Protein AF-A0A8H7ZN44-F1 (afdb_monomer)

Radius of gyration: 19.86 Å; Cα contacts (8 Å, |Δi|>4): 517; chains: 1; bounding box: 55×51×50 Å

Organism: NCBI:txid278681

InterPro domains:
  IPR002685 Glycosyl transferase, family 15 [PF01793] (22-240)
  IPR002685 Glycosyl transferase, family 15 [PF01793] (262-297)
  IPR002685 Glycosyl transferase, family 15 [PIRSF018153] (22-297)
  IPR002685 Glycosyl transferase, family 15 [PTHR31121] (22-240)
  IPR029044 Nucleotide-diphospho-sugar transferases [G3DSA:3.90.550.10] (19-249)
  IPR029044 Nucleotide-diphospho-sugar transferases [G3DSA:3.90.550.10] (260-313)
  IPR029044 Nucleotide-diphospho-sugar transferases [SSF53448] (22-296)

Foldseek 3Di:
DAEEAEEPPDPFPVVQLQQPQPQECVPVQEEYEYEYQDDQDADPSRNDGPVRSSCVNHPHHYHYDHDPVLLQDDDPLDDPVLLQVQLVVQVVVVPVCSVPPNLLSVQSNLLAPPLVDPVNPPDFKYWYAYGFDPDPDPVPPPRQNQFPHHDPDDVVCVLVVQLAFKEAFEKDADDCQQCVCVLVLVVVCCVVCVVQFDDQFQVVLQDVPSSPDGPRIWGDVNTMMGTSCLCVDPSSQQLAFDSDDDPPVPPPDDPDPPSGRHRNPSVCSSRSGPDGNGVSVGSSRRGRHHLQNYYHPPPPDPDPTGPGYYPRQDDRPPHPDGDD

Sequence (324 aa):
MRFCECRFNSHSCPDLFVPIPAQFNRRFRYDWVFLNDEPFTVTDAFPISIPVYTSSLTKAKTKYGLIPREHWSYPSWIDQEKATAERARMQEAKVIYGGSLPYRHMCRFNSGFFFRHELLAEYEYYWRVEPGVKARSEEVLRVIRVFYCDVLEDPFVTLKKSGKMYGFTIALYEYANTIPTLWEATKEFMRNHPEHIVEGNSLDFISHDRGNTYNLCHFWSNFEIASLDFWRSKAYMDYFGRSEPAPPFCTAAFNTPLSRGDYLDQKGGFFYERWGDAPVHSIAAALLLKKDQIHFAMANTSQRCIQAGCFCGYVDAGFKGKFR

Nearest PDB structures (foldseek):
  1s4p-assembly1_B  TM=9.334E-01  e=1.173E-33  Saccharomyces cerevisiae
  1s4n-assembly1_A  TM=9.361E-01  e=3.908E-33  Saccharomyces cerevisiae
  7bop-assembly6_F  TM=8.295E-01  e=1.708E-27  Aspergillus fumigatus A1163
  5a08-assembly1_B  TM=8.219E-01  e=2.893E-25  Saccharomyces cerevisiae S288C
  5a07-assembly1_B  TM=8.013E-01  e=3.499E-25  Saccharomyces cerevisiae S288C

pLDDT: mean 79.19, std 21.61, range [27.81, 98.56]

Secondary structure (DSSP, 8-state):
-EEEE---SSTTSTTTTTHHIIIIIHHH---EEEEESS----BTTB-S-HHHHHHHT-SS-EEEEEPPGGGSS--TT--HHHHHHHHHHHHHTT-TTTT-HHHHHHHHHHHHTGGGSGGGTT-SEEEEE------SSGGG-----S-SS---S-HHHHHHHTT--EEESEEEE--GGG-TTHHHHHHHHHHH-GGGS-TT-SHHHH-SSTTSS---EEE-TTEEEEEHHHHHSHHHHHHH---SPPPTTSSSS--S------HHHHHTHHHHS---HHHHHHHHHHHHS-GGGEEETTTT-SS--S--EETT----TT--PPP-

Solvent-accessible surface area (backbone atoms only — not comparable to full-atom values): 18513 Å² total; per-residue (Å²): 72,36,32,29,66,50,80,80,88,57,102,34,54,79,78,46,60,58,60,56,38,69,36,38,36,70,79,73,44,58,39,38,39,39,40,24,85,56,78,81,59,60,44,98,91,41,84,59,33,55,67,61,54,59,47,73,64,42,92,36,57,71,45,80,47,68,50,56,60,84,59,63,54,85,56,92,89,56,60,62,67,60,25,49,53,37,18,52,52,28,38,75,70,64,40,87,70,30,57,40,62,71,58,27,41,49,20,45,22,68,56,69,38,60,81,69,37,74,93,41,66,90,49,60,39,38,30,43,45,55,57,41,78,79,56,98,42,91,91,50,77,64,69,73,55,68,58,75,48,69,56,88,69,62,63,69,60,52,31,59,76,63,61,34,43,39,26,33,38,34,27,40,71,57,65,61,91,32,43,78,57,53,56,61,51,50,52,53,46,48,72,75,40,55,91,45,54,38,80,68,31,31,51,71,55,34,9,88,63,86,66,77,51,70,68,42,37,20,40,46,51,64,41,30,40,34,32,43,60,58,63,69,27,70,58,43,33,38,49,38,31,52,90,64,79,75,61,90,85,69,84,83,84,70,98,56,82,75,76,75,40,34,46,48,63,70,69,33,39,38,50,59,50,48,37,50,26,29,53,52,52,28,54,45,50,24,35,59,29,43,38,68,25,43,38,61,55,66,81,80,48,97,54,87,28,46,72,63,46,64,79,49,66,74,63,43,79,88,49,94,62,83,78,127

Mean predicted aligned error: 9.33 Å

Structure (mmCIF, N/CA/C/O backbone):
data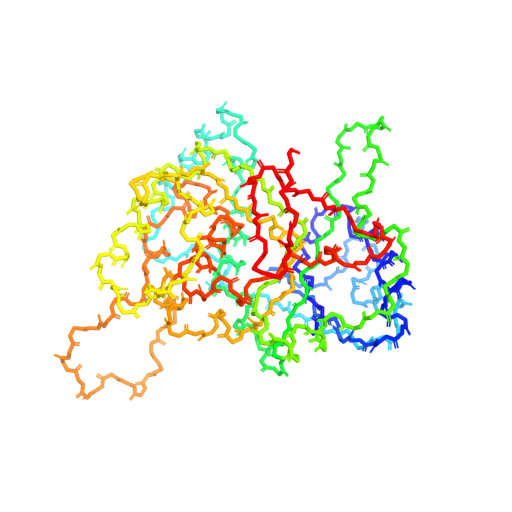_AF-A0A8H7ZN44-F1
#
_entry.id   AF-A0A8H7ZN44-F1
#
loop_
_atom_site.group_PDB
_atom_site.id
_atom_site.type_symbol
_atom_site.label_atom_id
_atom_site.label_alt_id
_atom_site.label_comp_id
_atom_site.label_asym_id
_atom_site.label_entity_id
_atom_site.label_seq_id
_atom_site.pdbx_PDB_ins_code
_atom_site.Cartn_x
_atom_site.Cartn_y
_atom_site.Cartn_z
_atom_site.occupancy
_atom_site.B_iso_or_equiv
_atom_site.auth_seq_id
_atom_site.auth_comp_id
_atom_site.auth_asym_id
_atom_site.auth_atom_id
_atom_site.pdbx_PDB_model_num
ATOM 1 N N . MET A 1 1 ? -7.413 -13.956 6.834 1.00 41.00 1 MET A N 1
ATOM 2 C CA . MET A 1 1 ? -6.590 -14.770 5.908 1.00 41.00 1 MET A CA 1
ATOM 3 C C . MET A 1 1 ? -5.162 -14.260 5.942 1.00 41.00 1 MET A C 1
ATOM 5 O O . MET A 1 1 ? -4.939 -13.126 6.343 1.00 41.00 1 MET A O 1
ATOM 9 N N . ARG A 1 2 ? -4.180 -15.097 5.613 1.00 51.75 2 ARG A N 1
ATOM 10 C CA . ARG A 1 2 ? -2.793 -14.660 5.456 1.00 51.75 2 ARG A CA 1
ATOM 11 C C . ARG A 1 2 ? -2.489 -14.467 3.984 1.00 51.75 2 ARG A C 1
ATOM 13 O O . ARG A 1 2 ? -2.734 -15.348 3.164 1.00 51.75 2 ARG A O 1
ATOM 20 N N . PHE A 1 3 ? -1.969 -13.298 3.678 1.00 43.53 3 PHE A N 1
ATOM 21 C CA . PHE A 1 3 ? -1.570 -12.893 2.353 1.00 43.53 3 PHE A CA 1
ATOM 22 C C . PHE A 1 3 ? -0.045 -12.879 2.324 1.00 43.53 3 PHE A C 1
ATOM 24 O O . PHE A 1 3 ? 0.572 -12.152 3.095 1.00 43.53 3 PHE A O 1
ATOM 31 N N . CYS A 1 4 ? 0.570 -13.700 1.478 1.00 48.81 4 CYS A N 1
ATOM 32 C CA . CYS A 1 4 ? 1.956 -13.460 1.100 1.00 48.81 4 CYS A CA 1
ATOM 33 C C . CYS A 1 4 ? 1.963 -12.936 -0.325 1.00 48.81 4 CYS A C 1
ATOM 35 O O . CYS A 1 4 ? 1.648 -13.681 -1.258 1.00 48.81 4 CYS A O 1
ATOM 37 N N . GLU A 1 5 ? 2.346 -11.674 -0.492 1.00 43.22 5 GLU A N 1
ATOM 38 C CA . GLU A 1 5 ? 2.900 -11.267 -1.770 1.00 43.22 5 GLU A CA 1
ATOM 39 C C . GLU A 1 5 ? 4.346 -11.748 -1.800 1.00 43.22 5 GLU A C 1
ATOM 41 O O . GLU A 1 5 ? 5.164 -11.464 -0.924 1.00 43.22 5 GLU A O 1
ATOM 46 N N . CYS A 1 6 ? 4.619 -12.594 -2.771 1.00 44.28 6 CYS A N 1
ATOM 47 C CA . CYS A 1 6 ? 5.713 -13.522 -2.680 1.00 44.28 6 CYS A CA 1
ATOM 48 C C . CYS A 1 6 ? 6.325 -13.577 -4.080 1.00 44.28 6 CYS A C 1
ATOM 50 O O . CYS A 1 6 ? 6.004 -14.440 -4.894 1.00 44.28 6 CYS A O 1
ATOM 52 N N . ARG A 1 7 ? 7.189 -12.601 -4.372 1.00 38.59 7 ARG A N 1
ATOM 53 C CA . ARG A 1 7 ? 7.948 -12.566 -5.620 1.00 38.59 7 ARG A CA 1
ATOM 54 C C . ARG A 1 7 ? 9.148 -13.491 -5.530 1.00 38.59 7 ARG A C 1
ATOM 56 O O . ARG A 1 7 ? 10.146 -13.185 -4.875 1.00 38.59 7 ARG A O 1
ATOM 63 N N . PHE A 1 8 ? 9.052 -14.640 -6.180 1.00 45.00 8 PHE A N 1
ATOM 64 C CA . PHE A 1 8 ? 10.020 -15.723 -6.028 1.00 45.00 8 PHE A CA 1
ATOM 65 C C . PHE A 1 8 ? 11.038 -15.784 -7.161 1.00 45.00 8 PHE A C 1
ATOM 67 O O . PHE A 1 8 ? 11.230 -16.831 -7.763 1.00 45.00 8 PHE A O 1
ATOM 74 N N . ASN A 1 9 ? 11.740 -14.674 -7.403 1.00 34.91 9 ASN A N 1
ATOM 75 C CA . ASN A 1 9 ? 12.915 -14.660 -8.287 1.00 34.91 9 ASN A CA 1
ATOM 76 C C . ASN A 1 9 ? 14.254 -14.602 -7.528 1.00 34.91 9 ASN A C 1
ATOM 78 O O . ASN A 1 9 ? 15.303 -14.316 -8.097 1.00 34.91 9 ASN A O 1
ATOM 82 N N . SER A 1 10 ? 14.257 -14.883 -6.222 1.00 36.72 10 SER A N 1
ATOM 83 C CA . SER A 1 10 ? 15.495 -15.056 -5.457 1.00 36.72 10 SER A CA 1
ATOM 84 C C . SER A 1 10 ? 15.299 -16.054 -4.313 1.00 36.72 10 SER A C 1
ATOM 86 O O . SER A 1 10 ? 14.180 -16.312 -3.878 1.00 36.72 10 SER A O 1
ATOM 88 N N . HIS A 1 11 ? 16.397 -16.656 -3.861 1.00 39.69 11 HIS A N 1
ATOM 89 C CA . HIS A 1 11 ? 16.505 -17.811 -2.960 1.00 39.69 11 HIS A CA 1
ATOM 90 C C . HIS A 1 11 ? 16.049 -17.544 -1.495 1.00 39.69 11 HIS A C 1
ATOM 92 O O . HIS A 1 11 ? 16.691 -17.996 -0.543 1.00 39.69 11 HIS A O 1
ATOM 98 N N . SER A 1 12 ? 15.006 -16.740 -1.281 1.00 47.12 12 SER A N 1
ATOM 99 C CA . SER A 1 12 ? 14.633 -16.118 0.004 1.00 47.12 12 SER A CA 1
ATOM 100 C C . SER A 1 12 ? 13.275 -16.567 0.569 1.00 47.12 12 SER A C 1
ATOM 102 O O . SER A 1 12 ? 12.975 -16.284 1.726 1.00 47.12 12 SER A O 1
ATOM 104 N N . CYS A 1 13 ? 12.468 -17.313 -0.193 1.00 47.44 13 CYS A N 1
ATOM 105 C CA . CYS A 1 13 ? 11.201 -17.891 0.284 1.00 47.44 13 CYS A CA 1
ATOM 106 C C . CYS A 1 13 ? 11.333 -18.980 1.353 1.00 47.44 13 CYS A C 1
ATOM 108 O O . CYS A 1 13 ? 10.619 -18.916 2.362 1.00 47.44 13 CYS A O 1
ATOM 110 N N . PRO A 1 14 ? 12.192 -20.004 1.149 1.00 49.06 14 PRO A N 1
ATOM 111 C CA . PRO A 1 14 ? 12.125 -21.211 1.966 1.00 49.06 14 PRO A CA 1
ATOM 112 C C . PRO A 1 14 ? 12.396 -20.930 3.447 1.00 49.06 14 PRO A C 1
ATOM 114 O O . PRO A 1 14 ? 11.838 -21.611 4.305 1.00 49.06 14 PRO A O 1
ATOM 117 N N . ASP A 1 15 ? 13.166 -19.874 3.730 1.00 46.59 15 ASP A N 1
ATOM 118 C CA . ASP A 1 15 ? 13.607 -19.468 5.065 1.00 46.59 15 ASP A CA 1
ATOM 119 C C . ASP A 1 15 ? 12.499 -18.789 5.901 1.00 46.59 15 ASP A C 1
ATOM 121 O O . ASP A 1 15 ? 12.551 -18.817 7.133 1.00 46.59 15 ASP A O 1
ATOM 125 N N . LEU A 1 16 ? 11.466 -18.206 5.271 1.00 48.44 16 LEU A N 1
ATOM 126 C CA . LEU A 1 16 ? 10.386 -17.502 5.984 1.00 48.44 16 LEU A CA 1
ATOM 127 C C . LEU A 1 16 ? 9.130 -18.357 6.201 1.00 48.44 16 LEU A C 1
ATOM 129 O O . LEU A 1 16 ? 8.305 -18.060 7.068 1.00 48.44 16 LEU A O 1
ATOM 133 N N . PHE A 1 17 ? 8.985 -19.451 5.453 1.00 50.41 17 PHE A N 1
ATOM 134 C CA . PHE A 1 17 ? 7.826 -20.328 5.600 1.00 50.41 17 PHE A CA 1
ATOM 135 C C . PHE A 1 17 ? 7.887 -21.209 6.859 1.00 50.41 17 PHE A C 1
ATOM 137 O O . PHE A 1 17 ? 6.892 -21.818 7.236 1.00 50.41 17 PHE A O 1
ATOM 144 N N . VAL A 1 18 ? 9.025 -21.256 7.557 1.00 49.22 18 VAL A N 1
ATOM 145 C CA . VAL A 1 18 ? 9.223 -22.125 8.729 1.00 49.22 18 VAL A CA 1
ATOM 146 C C . VAL A 1 18 ? 8.655 -21.544 10.046 1.00 49.22 18 VAL A C 1
ATOM 148 O O . VAL A 1 18 ? 8.005 -22.294 10.779 1.00 49.22 18 VAL A O 1
ATOM 151 N N . PRO A 1 19 ? 8.801 -20.244 10.398 1.00 50.75 19 PRO A N 1
ATOM 152 C CA . PRO A 1 19 ? 8.394 -19.760 11.729 1.00 50.75 19 PRO A CA 1
ATOM 153 C C . PRO A 1 19 ? 6.880 -19.542 11.895 1.00 50.75 19 PRO A C 1
ATOM 155 O O . PRO A 1 19 ? 6.314 -19.778 12.963 1.00 50.75 19 PRO A O 1
ATOM 158 N N . ILE A 1 20 ? 6.205 -19.080 10.841 1.00 51.62 20 ILE A N 1
ATOM 159 C CA . ILE A 1 20 ? 4.835 -18.546 10.910 1.00 51.62 20 ILE A CA 1
ATOM 160 C C . ILE A 1 20 ? 3.745 -19.642 10.992 1.00 51.62 20 ILE A C 1
ATOM 162 O O . ILE A 1 20 ? 2.746 -19.453 11.709 1.00 51.62 20 ILE A O 1
ATOM 166 N N . PRO A 1 21 ? 3.889 -20.801 10.315 1.00 52.38 21 PRO A N 1
ATOM 167 C CA . PRO A 1 21 ? 3.052 -21.969 10.573 1.00 52.38 21 PRO A CA 1
ATOM 168 C C . PRO A 1 21 ? 3.234 -22.528 11.988 1.00 52.38 21 PRO A C 1
ATOM 170 O O . PRO A 1 21 ? 2.248 -22.962 12.580 1.00 52.38 21 PRO A O 1
ATOM 173 N N . ALA A 1 22 ? 4.447 -22.478 12.550 1.00 57.22 22 ALA A N 1
ATOM 174 C CA . ALA A 1 22 ? 4.756 -23.083 13.845 1.00 57.22 22 ALA A CA 1
ATOM 175 C C . ALA A 1 22 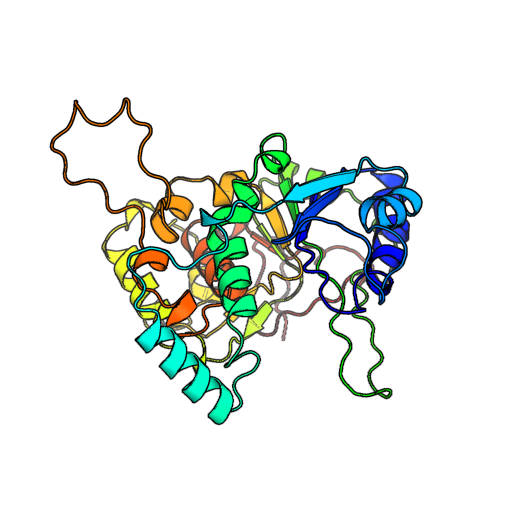? 4.179 -22.304 15.043 1.00 57.22 22 ALA A C 1
ATOM 177 O O . ALA A 1 22 ? 3.579 -22.928 15.915 1.00 57.22 22 ALA A O 1
ATOM 178 N N . GLN A 1 23 ? 4.305 -20.970 15.056 1.00 64.62 23 GLN A N 1
ATOM 179 C CA . GLN A 1 23 ? 4.028 -20.140 16.248 1.00 64.62 23 GLN A CA 1
ATOM 180 C C . GLN A 1 23 ? 2.602 -19.550 16.318 1.00 64.62 23 GLN A C 1
ATOM 182 O O . GLN A 1 23 ? 2.174 -19.074 17.365 1.00 64.62 23 GLN A O 1
ATOM 187 N N . PHE A 1 24 ? 1.836 -19.583 15.220 1.00 72.69 24 PHE A N 1
ATOM 188 C CA . PHE A 1 24 ? 0.435 -19.119 15.193 1.00 72.69 24 PHE A CA 1
ATOM 189 C C . PHE A 1 24 ? -0.481 -20.063 14.412 1.00 72.69 24 PHE A C 1
ATOM 191 O O . PHE A 1 24 ? -1.485 -20.545 14.940 1.00 72.69 24 PHE A O 1
ATOM 198 N N . ASN A 1 25 ? -0.169 -20.346 13.136 1.00 73.56 25 ASN A N 1
ATOM 199 C CA . ASN A 1 25 ? -1.184 -20.950 12.258 1.00 73.56 25 ASN A CA 1
ATOM 200 C C . ASN A 1 25 ? -1.471 -22.411 12.571 1.00 73.56 25 ASN A C 1
ATOM 202 O O . ASN A 1 25 ? -2.528 -22.910 12.196 1.00 73.56 25 ASN A O 1
ATOM 206 N N . ARG A 1 26 ? -0.566 -23.099 13.272 1.00 77.88 26 ARG A N 1
ATOM 207 C CA . ARG A 1 26 ? -0.835 -24.434 13.802 1.00 77.88 26 ARG A CA 1
ATOM 208 C C . ARG A 1 26 ? -2.100 -24.451 14.668 1.00 77.88 26 ARG A C 1
ATOM 210 O O . ARG A 1 26 ? -2.814 -25.455 14.654 1.00 77.88 26 ARG A O 1
ATOM 217 N N . ARG A 1 27 ? -2.379 -23.352 15.383 1.00 80.88 27 ARG A N 1
ATOM 218 C CA . ARG A 1 27 ? -3.534 -23.203 16.275 1.00 80.88 27 ARG A CA 1
ATOM 219 C C . ARG A 1 27 ? -4.799 -22.774 15.534 1.00 80.88 27 ARG A C 1
ATOM 221 O O . ARG A 1 27 ? -5.821 -23.431 15.690 1.00 80.88 27 ARG A O 1
ATOM 228 N N . PHE A 1 28 ? -4.722 -21.718 14.723 1.00 83.31 28 PHE A N 1
ATOM 229 C CA . PHE A 1 28 ? -5.913 -21.073 14.145 1.00 83.31 28 PHE A CA 1
ATOM 230 C C . PHE A 1 28 ? -6.245 -21.496 12.707 1.00 83.31 28 PHE A C 1
ATOM 232 O O . PHE A 1 28 ? -7.388 -21.376 12.288 1.00 83.31 28 PHE A O 1
ATOM 239 N N . ARG A 1 29 ? -5.272 -22.049 11.969 1.00 86.75 29 ARG A N 1
ATOM 240 C CA . ARG A 1 29 ? -5.444 -22.650 10.631 1.00 86.75 29 ARG A CA 1
ATOM 241 C C . ARG A 1 29 ? -6.103 -21.744 9.579 1.00 86.75 29 ARG A C 1
ATOM 243 O O . ARG A 1 29 ? -6.847 -22.237 8.738 1.00 86.75 29 ARG A O 1
ATOM 250 N N . TYR A 1 30 ? -5.793 -20.449 9.582 1.00 88.44 30 TYR A N 1
ATOM 251 C CA . TYR A 1 30 ? -6.246 -19.545 8.523 1.00 88.44 30 TYR A CA 1
ATOM 252 C C . TYR A 1 30 ? -5.602 -19.876 7.176 1.00 88.44 30 TYR A C 1
ATOM 254 O O . TYR A 1 30 ? -4.408 -20.184 7.124 1.00 88.44 30 TYR A O 1
ATOM 262 N N . ASP A 1 31 ? -6.377 -19.728 6.103 1.00 92.12 31 ASP A N 1
ATOM 263 C CA . ASP A 1 31 ? -5.923 -19.890 4.722 1.00 92.12 31 ASP A CA 1
ATOM 264 C C . ASP A 1 31 ? -4.726 -18.990 4.382 1.00 92.12 31 ASP A C 1
ATOM 266 O O . ASP A 1 31 ? -4.621 -17.848 4.853 1.00 92.12 31 ASP A O 1
ATOM 270 N N . TRP A 1 32 ? -3.865 -19.507 3.506 1.00 87.25 32 TRP A N 1
ATOM 271 C CA . TRP A 1 32 ? -2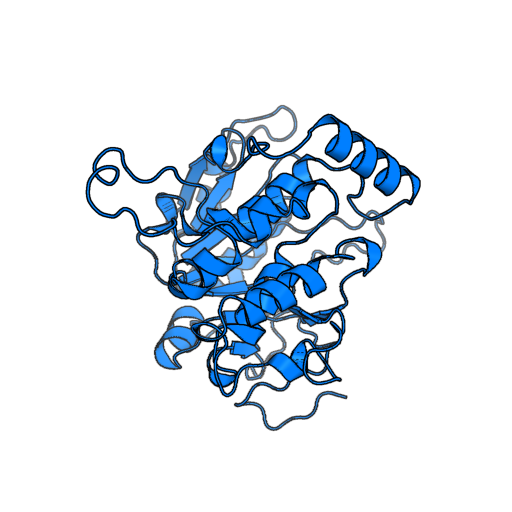.794 -18.777 2.837 1.00 87.25 32 TRP A CA 1
ATOM 272 C C . TRP A 1 32 ? -3.160 -18.509 1.381 1.00 87.25 32 TRP A C 1
ATOM 274 O O . TRP A 1 32 ? -3.566 -19.429 0.672 1.00 87.25 32 TRP A O 1
ATOM 284 N N . VAL A 1 33 ? -2.946 -17.280 0.917 1.00 89.00 33 VAL A N 1
ATOM 285 C CA . VAL A 1 33 ? -2.959 -16.953 -0.514 1.00 89.00 33 VAL A CA 1
ATOM 286 C C . VAL A 1 33 ? -1.588 -16.445 -0.927 1.00 89.00 33 VAL A C 1
ATOM 288 O O . VAL A 1 33 ? -1.030 -15.564 -0.271 1.00 89.00 33 VAL A O 1
ATOM 291 N N . PHE A 1 34 ? -1.081 -17.001 -2.022 1.00 89.12 34 PHE A N 1
ATOM 292 C CA . PHE A 1 34 ? 0.155 -16.601 -2.678 1.00 89.12 34 PHE A CA 1
ATOM 293 C C . PHE A 1 34 ? -0.183 -16.008 -4.033 1.00 89.12 34 PHE A C 1
ATOM 295 O O . PHE A 1 34 ? -0.830 -16.669 -4.847 1.00 89.12 34 PHE A O 1
ATOM 302 N N . LEU A 1 35 ? 0.277 -14.785 -4.271 1.00 89.19 35 LEU A N 1
ATOM 303 C CA . LEU A 1 35 ? 0.179 -14.131 -5.571 1.00 89.19 35 LEU A CA 1
ATOM 304 C C . LEU A 1 35 ? 1.579 -13.897 -6.135 1.00 89.19 35 LEU A C 1
ATOM 306 O O . LEU A 1 35 ? 2.498 -13.575 -5.379 1.00 89.19 35 LEU A O 1
ATOM 310 N N . ASN A 1 36 ? 1.726 -14.075 -7.446 1.00 88.56 36 ASN A N 1
ATOM 311 C CA . ASN A 1 36 ? 2.974 -13.837 -8.169 1.00 88.56 36 ASN A CA 1
ATOM 312 C C . ASN A 1 36 ? 2.683 -13.253 -9.557 1.00 88.56 36 ASN A C 1
ATOM 314 O O . ASN A 1 36 ? 1.636 -13.542 -10.136 1.00 88.56 36 ASN A O 1
ATOM 318 N N . ASP A 1 37 ? 3.601 -12.450 -10.095 1.00 87.88 37 ASP A N 1
ATOM 319 C CA . ASP A 1 37 ? 3.491 -11.884 -11.449 1.00 87.88 37 ASP A CA 1
ATOM 320 C C . ASP A 1 37 ? 3.827 -12.890 -12.559 1.00 87.88 37 ASP A C 1
ATOM 322 O O . ASP A 1 37 ? 3.529 -12.659 -13.729 1.00 87.88 37 ASP A O 1
ATOM 326 N N . GLU A 1 38 ? 4.378 -14.042 -12.181 1.00 88.75 38 GLU A N 1
ATOM 327 C CA . GLU A 1 38 ? 4.674 -15.166 -13.065 1.00 88.75 38 GLU A CA 1
ATOM 328 C C . GLU A 1 38 ? 4.017 -16.461 -12.547 1.00 88.75 38 GLU A C 1
ATOM 330 O O . GLU A 1 38 ? 3.767 -16.601 -11.342 1.00 88.75 38 GLU A O 1
ATOM 335 N N . PRO A 1 39 ? 3.737 -17.448 -13.416 1.00 89.12 39 PRO A N 1
ATOM 336 C CA . PRO A 1 39 ? 3.238 -18.746 -12.976 1.00 89.12 39 PRO A CA 1
ATOM 337 C C . PRO A 1 39 ? 4.177 -19.414 -11.959 1.00 89.12 39 PRO A C 1
ATOM 339 O O . PRO A 1 39 ? 5.396 -19.361 -12.088 1.00 89.12 39 PRO A O 1
ATOM 342 N N . PHE A 1 40 ? 3.616 -20.094 -10.956 1.00 85.06 40 PHE A N 1
ATOM 343 C CA . PHE A 1 40 ? 4.399 -20.821 -9.951 1.00 85.06 40 PHE A CA 1
ATOM 344 C C . PHE A 1 40 ? 4.988 -22.129 -10.517 1.00 85.06 40 PHE A C 1
ATOM 346 O O . PHE A 1 40 ? 4.468 -23.219 -10.261 1.00 85.06 40 PHE A O 1
ATOM 353 N N . THR A 1 41 ? 6.072 -22.036 -11.288 1.00 80.69 41 THR A N 1
ATOM 354 C CA . THR A 1 41 ? 6.773 -23.184 -11.890 1.00 80.69 41 THR A CA 1
ATOM 355 C C . THR A 1 41 ? 8.017 -23.596 -11.098 1.00 80.69 41 THR A C 1
ATOM 357 O O . THR A 1 41 ? 8.457 -22.904 -10.181 1.00 80.69 41 THR A O 1
ATOM 360 N N . VAL A 1 42 ? 8.581 -24.761 -11.434 1.00 79.62 42 VAL A N 1
ATOM 361 C CA . VAL A 1 42 ? 9.935 -25.141 -10.998 1.00 79.62 42 VAL A CA 1
ATOM 362 C C . VAL A 1 42 ? 10.976 -24.311 -11.750 1.00 79.62 42 VAL A C 1
ATOM 364 O O . VAL A 1 42 ? 10.726 -23.874 -12.874 1.00 79.62 42 VAL A O 1
ATOM 367 N N . THR A 1 43 ? 12.141 -24.112 -11.141 1.00 70.44 43 THR A N 1
ATOM 368 C CA . THR A 1 43 ? 13.311 -23.500 -11.787 1.00 70.44 43 THR A CA 1
ATOM 369 C C . THR A 1 43 ? 14.555 -24.323 -11.466 1.00 70.44 43 THR A C 1
ATOM 371 O O . THR A 1 43 ? 14.546 -25.101 -10.511 1.00 70.44 43 THR A O 1
ATOM 374 N N . ASP A 1 44 ? 15.649 -24.122 -12.203 1.00 72.75 44 ASP A N 1
ATOM 375 C CA . ASP A 1 44 ? 16.928 -24.788 -11.902 1.00 72.75 44 ASP A CA 1
ATOM 376 C C . ASP A 1 44 ? 17.430 -24.465 -10.482 1.00 72.75 44 ASP A C 1
ATOM 378 O O . ASP A 1 44 ? 18.063 -25.292 -9.830 1.00 72.75 44 ASP A O 1
ATOM 382 N N . ALA A 1 45 ? 17.100 -23.272 -9.973 1.00 66.69 45 ALA A N 1
ATOM 383 C CA . ALA A 1 45 ? 17.442 -22.833 -8.622 1.00 66.69 45 ALA A CA 1
ATOM 384 C C . ALA A 1 45 ? 16.521 -23.415 -7.532 1.00 66.69 45 ALA A C 1
ATOM 386 O O . ALA A 1 45 ? 16.894 -23.446 -6.358 1.00 66.69 45 ALA A O 1
ATOM 387 N N . PHE A 1 46 ? 15.309 -23.851 -7.889 1.00 69.25 46 PHE A N 1
ATOM 388 C CA . PHE A 1 46 ? 14.337 -24.406 -6.952 1.00 69.25 46 PHE A CA 1
ATOM 389 C C . PHE A 1 46 ? 13.545 -25.547 -7.623 1.00 69.25 46 PHE A C 1
ATOM 391 O O . PHE A 1 46 ? 12.498 -25.309 -8.236 1.00 69.25 46 PHE A O 1
ATOM 398 N N . PRO A 1 47 ? 14.029 -26.803 -7.514 1.00 75.31 47 PRO A N 1
ATOM 399 C CA . PRO A 1 47 ? 13.512 -27.944 -8.281 1.00 75.31 47 PRO A CA 1
ATOM 400 C C . PRO A 1 47 ? 12.179 -28.508 -7.753 1.00 75.31 47 PRO A C 1
ATOM 402 O O . PRO A 1 47 ? 11.708 -29.540 -8.224 1.00 75.31 47 PRO A O 1
ATOM 405 N N . ILE A 1 48 ? 11.560 -27.858 -6.765 1.00 77.75 48 ILE A N 1
ATOM 406 C CA . ILE A 1 48 ? 10.250 -28.217 -6.212 1.00 77.75 48 ILE A CA 1
ATOM 407 C C . ILE A 1 48 ? 9.317 -27.047 -6.486 1.00 77.75 48 ILE A C 1
ATOM 409 O O . ILE A 1 48 ? 9.675 -25.910 -6.217 1.00 77.75 48 ILE A O 1
ATOM 413 N N . SER A 1 49 ? 8.111 -27.277 -7.006 1.00 80.44 49 SER A N 1
ATOM 414 C CA . SER A 1 49 ? 7.211 -26.147 -7.240 1.00 80.44 49 SER A CA 1
ATOM 415 C C . SER A 1 49 ? 6.801 -25.518 -5.904 1.00 80.44 49 SER A C 1
ATOM 417 O O . SER A 1 49 ? 6.566 -26.206 -4.905 1.00 80.44 49 SER A O 1
ATOM 419 N N . ILE A 1 50 ? 6.702 -24.190 -5.874 1.00 78.12 50 ILE A N 1
ATOM 420 C CA . ILE A 1 50 ? 6.303 -23.441 -4.676 1.00 78.12 50 ILE A CA 1
ATOM 421 C C . ILE A 1 50 ? 4.991 -23.961 -4.062 1.00 78.12 50 ILE A C 1
ATOM 423 O O . ILE A 1 50 ? 4.939 -24.078 -2.831 1.00 78.12 50 ILE A O 1
ATOM 427 N N . PRO A 1 51 ? 3.959 -24.336 -4.849 1.00 86.50 51 PRO A N 1
ATOM 428 C CA . PRO A 1 51 ? 2.740 -24.897 -4.292 1.00 86.50 51 PRO A CA 1
ATOM 429 C C . PRO A 1 51 ? 2.967 -26.196 -3.530 1.00 86.50 51 PRO A C 1
ATOM 431 O O . PRO A 1 51 ? 2.432 -26.359 -2.434 1.00 86.50 51 PRO A O 1
ATOM 434 N N . VAL A 1 52 ? 3.814 -27.085 -4.056 1.00 86.06 52 VAL A N 1
ATOM 435 C CA . VAL A 1 52 ? 4.172 -28.346 -3.393 1.00 86.06 52 VAL A CA 1
ATOM 436 C C . VAL A 1 52 ? 4.952 -28.071 -2.110 1.00 86.06 52 VAL A C 1
ATOM 438 O O . VAL A 1 52 ? 4.598 -28.598 -1.054 1.00 86.06 52 VAL A O 1
ATOM 441 N N . TYR A 1 53 ? 5.964 -27.200 -2.168 1.00 82.62 53 TYR A N 1
ATOM 442 C CA . TYR A 1 53 ? 6.787 -26.881 -1.003 1.00 82.62 53 TYR A CA 1
ATOM 443 C C . TYR A 1 53 ? 5.950 -26.262 0.127 1.00 82.62 53 TYR A C 1
ATOM 445 O O . TYR A 1 53 ? 5.877 -26.813 1.224 1.00 82.62 53 TYR A O 1
ATOM 453 N N . THR A 1 54 ? 5.247 -25.162 -0.145 1.00 79.69 54 THR A N 1
ATOM 454 C CA . THR A 1 54 ? 4.505 -24.411 0.885 1.00 79.69 54 THR A CA 1
ATOM 455 C C . THR A 1 54 ? 3.297 -25.178 1.430 1.00 79.69 54 THR A C 1
ATOM 457 O O . THR A 1 54 ? 3.043 -25.126 2.634 1.00 79.69 54 THR A O 1
ATOM 460 N N . SER A 1 55 ? 2.601 -25.966 0.601 1.00 85.62 55 SER A N 1
ATOM 461 C CA . SER A 1 55 ? 1.499 -26.820 1.074 1.00 85.62 55 SER A CA 1
ATOM 462 C C . SER A 1 55 ? 1.975 -27.957 1.979 1.00 85.62 55 SER A C 1
ATOM 464 O O . SER A 1 55 ? 1.242 -28.361 2.874 1.00 85.62 55 SER A O 1
ATOM 466 N N . SER A 1 56 ? 3.206 -28.455 1.810 1.00 85.38 56 SER A N 1
ATOM 467 C CA . SER A 1 56 ? 3.740 -29.508 2.691 1.00 85.38 56 SER A CA 1
ATOM 468 C C . SER A 1 56 ? 4.114 -29.006 4.094 1.00 85.38 56 SER A C 1
ATOM 470 O O . SER A 1 56 ? 4.174 -29.786 5.043 1.00 85.38 56 SER A O 1
ATOM 472 N N . LEU A 1 57 ? 4.310 -27.693 4.252 1.00 80.62 57 LEU A N 1
ATOM 473 C CA . LEU A 1 57 ? 4.725 -27.061 5.508 1.00 80.62 57 LEU A CA 1
ATOM 474 C C . LEU A 1 57 ? 3.556 -26.637 6.411 1.00 80.62 57 LEU A C 1
ATOM 476 O O . LEU A 1 57 ? 3.771 -26.147 7.523 1.00 80.62 57 LEU A O 1
ATOM 480 N N . THR A 1 58 ? 2.305 -26.787 5.968 1.00 79.38 58 THR A N 1
ATOM 481 C CA . THR A 1 58 ? 1.139 -26.369 6.751 1.00 79.38 58 THR A CA 1
ATOM 482 C C . THR A 1 58 ? -0.068 -27.280 6.553 1.00 79.38 58 THR A C 1
ATOM 484 O O . THR A 1 58 ? -0.239 -27.901 5.516 1.00 79.38 58 THR A O 1
ATOM 487 N N . LYS A 1 59 ? -0.936 -27.351 7.571 1.00 85.25 59 LYS A N 1
ATOM 488 C CA . LYS A 1 59 ? -2.246 -28.024 7.483 1.00 85.25 59 LYS A CA 1
ATOM 489 C C . LYS A 1 59 ? -3.381 -27.075 7.077 1.00 85.25 59 LYS A C 1
ATOM 491 O O . LYS A 1 59 ? -4.523 -27.513 6.986 1.00 85.25 59 LYS A O 1
ATOM 496 N N . ALA A 1 60 ? -3.097 -25.779 6.942 1.00 87.25 60 ALA A N 1
ATOM 497 C CA . ALA A 1 60 ? -4.065 -24.799 6.461 1.00 87.25 60 ALA A CA 1
ATOM 498 C C . ALA A 1 60 ? -4.220 -24.900 4.938 1.00 87.25 60 ALA A C 1
ATOM 500 O O . ALA A 1 60 ? -3.306 -25.359 4.253 1.00 87.25 60 ALA A O 1
ATOM 501 N N . LYS A 1 61 ? -5.355 -24.443 4.403 1.00 91.38 61 LYS A N 1
ATOM 502 C CA . LYS A 1 61 ? -5.565 -24.388 2.955 1.00 91.38 61 LYS A CA 1
ATOM 503 C C . LYS A 1 61 ? -4.630 -23.347 2.335 1.00 91.38 61 LYS A C 1
ATOM 505 O O . LYS A 1 61 ? -4.492 -22.238 2.850 1.00 91.38 61 LYS A O 1
ATOM 510 N N . THR A 1 62 ? -4.002 -23.707 1.227 1.00 89.56 62 THR A N 1
ATOM 511 C CA . THR A 1 62 ? -3.152 -22.830 0.419 1.00 89.56 62 THR A CA 1
ATOM 512 C C . THR A 1 62 ? -3.841 -22.554 -0.920 1.00 89.56 62 THR A C 1
ATOM 514 O O . THR A 1 62 ? -4.468 -23.438 -1.505 1.00 89.56 62 THR A O 1
ATOM 517 N N . LYS A 1 63 ? -3.781 -21.307 -1.393 1.00 92.62 63 LYS A N 1
ATOM 518 C CA . LYS A 1 63 ? -4.333 -20.856 -2.680 1.00 92.62 63 LYS A CA 1
ATOM 519 C C . LYS A 1 63 ? -3.248 -20.095 -3.439 1.00 92.62 63 LYS A C 1
ATOM 521 O O . LYS A 1 63 ? -2.501 -19.335 -2.829 1.00 92.62 63 LYS A O 1
ATOM 526 N N . TYR A 1 64 ? -3.177 -20.276 -4.752 1.00 92.12 64 TYR A N 1
ATOM 527 C CA . TYR A 1 64 ? -2.128 -19.707 -5.601 1.00 92.12 64 TYR A CA 1
ATOM 528 C C . TYR A 1 64 ? -2.782 -18.994 -6.779 1.00 92.12 64 TYR A C 1
ATOM 530 O O . TYR A 1 64 ? -3.620 -19.595 -7.449 1.00 92.12 64 TYR A O 1
ATOM 538 N N . GLY A 1 65 ? -2.430 -17.731 -7.006 1.00 91.75 65 GLY A N 1
ATOM 539 C CA . GLY A 1 65 ? -2.994 -16.902 -8.072 1.00 91.75 65 GLY A CA 1
ATOM 540 C C . GLY A 1 65 ? -1.913 -16.202 -8.885 1.00 91.75 65 GLY A C 1
ATOM 541 O O . GLY A 1 65 ? -0.892 -15.783 -8.339 1.00 91.75 65 GLY A O 1
ATOM 542 N N . LEU A 1 66 ? -2.145 -16.091 -10.191 1.00 93.62 66 LEU A N 1
ATOM 543 C CA . LEU A 1 66 ? -1.338 -15.266 -11.084 1.00 93.62 66 LEU A CA 1
ATOM 544 C C . LEU A 1 66 ? -1.892 -13.842 -11.061 1.00 93.62 66 LEU A C 1
ATOM 546 O O . LEU A 1 66 ? -3.093 -13.648 -11.238 1.00 93.62 66 LEU A O 1
ATOM 550 N N . ILE A 1 67 ? -1.024 -12.853 -10.876 1.00 93.19 67 ILE A N 1
ATOM 551 C CA . ILE A 1 67 ? -1.430 -11.451 -10.916 1.00 93.19 67 ILE A CA 1
ATOM 552 C C . ILE A 1 67 ? -1.830 -11.090 -12.358 1.00 93.19 67 ILE A C 1
ATOM 554 O O . ILE A 1 67 ? -1.033 -11.314 -13.274 1.00 93.19 67 ILE A O 1
ATOM 558 N N . PRO A 1 68 ? -3.028 -10.512 -12.582 1.00 94.19 68 PRO A N 1
ATOM 559 C CA . PRO A 1 68 ? -3.423 -10.039 -13.903 1.00 94.19 68 PRO A CA 1
ATOM 560 C C . PRO A 1 68 ? -2.412 -9.038 -14.466 1.00 94.19 68 PRO A C 1
ATOM 562 O O . PRO A 1 68 ? -1.903 -8.172 -13.746 1.00 94.19 68 PRO A O 1
ATOM 565 N N . ARG A 1 69 ? -2.117 -9.140 -15.764 1.00 93.00 69 ARG A N 1
ATOM 566 C CA . ARG A 1 69 ? -1.057 -8.351 -16.408 1.00 93.00 69 ARG A CA 1
ATOM 567 C C . ARG A 1 69 ? -1.301 -6.849 -16.272 1.00 93.00 69 ARG A C 1
ATOM 569 O O . ARG A 1 69 ? -0.356 -6.104 -16.060 1.00 93.00 69 ARG A O 1
ATOM 576 N N . GLU A 1 70 ? -2.552 -6.417 -16.337 1.00 91.12 70 GLU A N 1
ATOM 577 C CA . GLU A 1 70 ? -3.016 -5.039 -16.158 1.00 91.12 70 GLU A CA 1
ATOM 578 C C . GLU A 1 70 ? -2.708 -4.457 -14.765 1.00 91.12 70 GLU A C 1
ATOM 580 O O . GLU A 1 70 ? -2.500 -3.250 -14.606 1.00 91.12 70 GLU A O 1
ATOM 585 N N . HIS A 1 71 ? -2.613 -5.312 -13.746 1.00 92.50 71 HIS A N 1
ATOM 586 C CA . HIS A 1 71 ? -2.218 -4.923 -12.392 1.00 92.50 71 HIS A CA 1
ATOM 587 C C . HIS A 1 71 ? -0.689 -4.900 -12.230 1.00 92.50 71 HIS A C 1
ATOM 589 O O . HIS A 1 71 ? -0.180 -4.275 -11.299 1.00 92.50 71 HIS A O 1
ATOM 595 N N . TRP A 1 72 ? 0.039 -5.511 -13.172 1.00 95.25 72 TRP A N 1
ATOM 596 C CA . TRP A 1 72 ? 1.495 -5.654 -13.189 1.00 95.25 72 TRP A CA 1
ATOM 597 C C . TRP A 1 72 ? 2.143 -5.155 -14.497 1.00 95.25 72 TRP A C 1
ATOM 599 O O . TRP A 1 72 ? 3.070 -5.750 -15.044 1.00 95.25 72 TRP A O 1
ATOM 609 N N . SER A 1 73 ? 1.658 -4.039 -15.036 1.00 93.88 73 SER A N 1
ATOM 610 C CA . SER A 1 73 ? 2.218 -3.416 -16.240 1.00 93.88 73 SER A CA 1
ATOM 611 C C . SER A 1 73 ? 2.273 -1.900 -16.111 1.00 93.88 73 SER A C 1
ATOM 613 O O . SER A 1 73 ? 1.774 -1.320 -15.144 1.00 93.88 73 SER A O 1
ATOM 615 N N . TYR A 1 74 ? 2.906 -1.238 -17.081 1.00 95.12 74 TYR A N 1
ATOM 616 C CA . TYR A 1 74 ? 2.722 0.199 -17.242 1.00 95.12 74 TYR A CA 1
ATOM 617 C C . TYR A 1 74 ? 1.266 0.481 -17.628 1.00 95.12 74 TYR A C 1
ATOM 619 O O . TYR A 1 74 ? 0.766 -0.157 -18.560 1.00 95.12 74 TYR A O 1
ATOM 627 N N . PRO A 1 75 ? 0.582 1.414 -16.950 1.00 92.25 75 PRO A N 1
ATOM 628 C CA . PRO A 1 75 ? -0.664 1.953 -17.458 1.00 92.25 75 PRO A CA 1
ATOM 629 C C . PRO A 1 75 ? -0.400 2.900 -18.638 1.00 92.25 75 PRO A C 1
ATOM 631 O O . PRO A 1 75 ? 0.706 3.415 -18.813 1.00 92.25 75 PRO A O 1
ATOM 634 N N . SER A 1 76 ? -1.422 3.129 -19.462 1.00 91.88 76 SER A N 1
ATOM 635 C CA . SER A 1 76 ? -1.302 3.825 -20.754 1.00 91.88 76 SER A CA 1
ATOM 636 C C . SER A 1 76 ? -0.889 5.296 -20.652 1.00 91.88 76 SER A C 1
ATOM 638 O O . SER A 1 76 ? -0.353 5.844 -21.609 1.00 91.88 76 SER A O 1
ATOM 640 N N . TRP A 1 77 ? -1.114 5.935 -19.503 1.00 91.56 77 TRP A N 1
ATOM 641 C CA . TRP A 1 77 ? -0.731 7.326 -19.237 1.00 91.56 77 TRP A CA 1
ATOM 642 C C . TRP A 1 77 ? 0.723 7.494 -18.772 1.00 91.56 77 TRP A C 1
ATOM 644 O O . TRP A 1 77 ? 1.153 8.619 -18.507 1.00 91.56 77 TRP A O 1
ATOM 654 N N . ILE A 1 78 ? 1.486 6.404 -18.635 1.00 95.75 78 ILE A N 1
ATOM 655 C CA . ILE A 1 78 ? 2.890 6.471 -18.226 1.00 95.75 78 ILE A CA 1
ATOM 656 C C . ILE A 1 78 ? 3.799 6.512 -19.446 1.00 95.75 78 ILE A C 1
ATOM 658 O O . ILE A 1 78 ? 3.865 5.570 -20.235 1.00 95.75 78 ILE A O 1
ATOM 662 N N . ASP A 1 79 ? 4.565 7.593 -19.536 1.00 97.81 79 ASP A N 1
ATOM 663 C CA . ASP A 1 79 ? 5.690 7.731 -20.446 1.00 97.81 79 ASP A CA 1
ATOM 664 C C . ASP A 1 79 ? 6.826 6.801 -19.990 1.00 97.81 79 ASP A C 1
ATOM 666 O O . ASP A 1 79 ? 7.497 7.022 -18.974 1.00 97.81 79 ASP A O 1
ATOM 670 N N . GLN A 1 80 ? 7.018 5.717 -20.740 1.00 98.19 80 GLN A N 1
ATOM 671 C CA . GLN A 1 80 ? 7.997 4.684 -20.415 1.00 98.19 80 GLN A CA 1
ATOM 672 C C . GLN A 1 80 ? 9.442 5.146 -20.632 1.00 98.19 80 GLN A C 1
ATOM 674 O O . GLN A 1 80 ? 10.337 4.657 -19.934 1.00 98.19 80 GLN A O 1
ATOM 679 N N . GLU A 1 81 ? 9.685 6.091 -21.544 1.00 98.44 81 GLU A N 1
ATOM 680 C CA . GLU A 1 81 ? 11.018 6.657 -21.770 1.00 98.44 81 GLU A CA 1
ATOM 681 C C . GLU A 1 81 ? 11.411 7.523 -20.577 1.00 98.44 81 GLU A C 1
ATOM 683 O O . GLU A 1 81 ? 12.456 7.292 -19.959 1.00 98.44 81 GLU A O 1
ATOM 688 N N . LYS A 1 82 ? 10.512 8.418 -20.151 1.00 98.38 82 LYS A N 1
ATOM 689 C CA . LYS A 1 82 ? 10.693 9.220 -18.935 1.00 98.38 82 LYS A CA 1
ATOM 690 C C . LYS A 1 82 ? 10.876 8.343 -17.696 1.00 98.38 82 LYS A C 1
ATOM 692 O O . LYS A 1 82 ? 11.808 8.555 -16.922 1.00 98.38 82 LYS A O 1
ATOM 697 N N . ALA A 1 83 ? 10.030 7.329 -17.505 1.00 98.44 83 ALA A N 1
ATOM 698 C CA . ALA A 1 83 ? 10.160 6.411 -16.371 1.00 98.44 83 ALA A CA 1
ATOM 699 C C . ALA A 1 83 ? 11.492 5.640 -16.399 1.00 98.44 83 ALA A C 1
ATOM 701 O O . ALA A 1 83 ? 12.040 5.298 -15.350 1.00 98.44 83 ALA A O 1
ATOM 702 N N . THR A 1 84 ? 12.018 5.330 -17.585 1.00 98.50 84 THR A N 1
ATOM 703 C CA . THR A 1 84 ? 13.316 4.659 -17.748 1.00 98.50 84 THR A CA 1
ATOM 704 C C . THR A 1 84 ? 14.479 5.589 -17.426 1.00 98.50 84 THR A C 1
ATOM 706 O O . THR A 1 84 ? 15.381 5.179 -16.692 1.00 98.50 84 THR A O 1
ATOM 709 N N . ALA A 1 85 ? 14.419 6.846 -17.868 1.00 98.56 85 ALA A N 1
ATOM 710 C CA . ALA A 1 85 ? 15.399 7.866 -17.511 1.00 98.56 85 ALA A CA 1
ATOM 711 C C . ALA A 1 85 ? 15.455 8.106 -15.990 1.00 98.56 85 ALA A C 1
ATOM 713 O O . ALA A 1 85 ? 16.540 8.105 -15.407 1.00 98.56 85 ALA A O 1
ATOM 714 N N . GLU A 1 86 ? 14.305 8.207 -15.314 1.00 98.25 86 GLU A N 1
ATOM 715 C CA . GLU A 1 86 ? 14.267 8.393 -13.854 1.00 98.25 86 GLU A CA 1
ATOM 716 C C . GLU A 1 86 ? 14.831 7.191 -13.087 1.00 98.25 86 GLU A C 1
ATOM 718 O O . GLU A 1 86 ? 15.562 7.363 -12.108 1.00 98.25 86 GLU A O 1
ATOM 723 N N . ARG A 1 87 ? 14.575 5.961 -13.553 1.00 98.25 87 ARG A N 1
ATOM 724 C CA . ARG A 1 87 ? 15.216 4.766 -12.980 1.00 98.25 87 ARG A CA 1
ATOM 725 C C . ARG A 1 87 ? 16.733 4.808 -13.124 1.00 98.25 87 ARG A C 1
ATOM 727 O O . ARG A 1 87 ? 17.427 4.502 -12.155 1.00 98.25 87 ARG A O 1
ATOM 734 N N . ALA A 1 88 ? 17.245 5.189 -14.295 1.00 98.31 88 ALA A N 1
ATOM 735 C CA . ALA A 1 88 ? 18.683 5.322 -14.522 1.00 98.31 88 ALA A CA 1
ATOM 736 C C . ALA A 1 88 ? 19.299 6.377 -13.587 1.00 98.31 88 ALA A C 1
ATOM 738 O O . ALA A 1 88 ? 20.277 6.091 -12.895 1.00 98.31 88 ALA A O 1
ATOM 739 N N . ARG A 1 89 ? 18.655 7.544 -13.460 1.00 98.00 89 ARG A N 1
ATOM 740 C CA . ARG A 1 89 ? 19.077 8.617 -12.548 1.00 98.00 89 ARG A CA 1
ATOM 741 C C . ARG A 1 89 ? 19.090 8.168 -11.082 1.00 98.00 89 ARG A C 1
ATOM 743 O O . ARG A 1 89 ? 20.048 8.426 -10.358 1.00 98.00 89 ARG A O 1
ATOM 750 N N . MET A 1 90 ? 18.046 7.475 -10.621 1.00 97.50 90 MET A N 1
ATOM 751 C CA . MET A 1 90 ? 17.978 6.961 -9.245 1.00 97.50 90 MET A CA 1
ATOM 752 C C . MET A 1 90 ? 18.988 5.835 -8.977 1.00 97.50 90 MET A C 1
ATOM 754 O O . MET A 1 90 ? 19.494 5.727 -7.859 1.00 97.50 90 MET A O 1
ATOM 758 N N . GLN A 1 91 ? 19.285 5.005 -9.983 1.00 97.00 91 GLN A N 1
ATOM 759 C CA . GLN A 1 91 ? 20.327 3.979 -9.909 1.00 97.00 91 GLN A CA 1
ATOM 760 C C . GLN A 1 91 ? 21.714 4.612 -9.733 1.00 97.00 91 GLN A C 1
ATOM 762 O O . GLN A 1 91 ? 22.471 4.180 -8.863 1.00 97.00 91 GLN A O 1
ATOM 767 N N . GLU A 1 92 ? 22.028 5.649 -10.512 1.00 97.19 92 GLU A N 1
ATOM 768 C CA . GLU A 1 92 ? 23.281 6.406 -10.407 1.00 97.19 92 GLU A CA 1
ATOM 769 C C . GLU A 1 92 ? 23.410 7.108 -9.047 1.00 97.19 92 GLU A C 1
ATOM 771 O O . GLU A 1 92 ? 24.448 7.022 -8.390 1.00 97.19 92 GLU A O 1
ATOM 776 N N . ALA A 1 93 ? 22.314 7.692 -8.557 1.00 95.81 93 ALA A N 1
ATOM 777 C CA . ALA A 1 93 ? 22.232 8.294 -7.227 1.00 95.81 93 ALA A CA 1
ATOM 778 C C . ALA A 1 93 ? 22.236 7.270 -6.069 1.00 95.81 93 ALA A C 1
ATOM 780 O O . ALA A 1 93 ? 22.105 7.660 -4.908 1.00 95.81 93 ALA A O 1
ATOM 781 N N . LYS A 1 94 ? 22.374 5.966 -6.359 1.00 94.94 94 LYS A N 1
ATOM 782 C CA . LYS A 1 94 ? 22.405 4.864 -5.379 1.00 94.94 94 LYS A CA 1
ATOM 783 C C . LYS A 1 94 ? 21.182 4.829 -4.452 1.00 94.94 94 LYS A C 1
ATOM 785 O O . LYS A 1 94 ? 21.274 4.367 -3.313 1.00 94.94 94 LYS A O 1
ATOM 790 N N . VAL A 1 95 ? 20.024 5.275 -4.938 1.00 91.75 95 VAL A N 1
ATOM 791 C CA . VAL A 1 95 ? 18.750 5.116 -4.227 1.00 91.75 95 VAL A CA 1
ATOM 792 C C . VAL A 1 95 ? 18.444 3.622 -4.137 1.00 91.75 95 VAL A C 1
ATOM 794 O O . VAL A 1 95 ? 18.533 2.906 -5.136 1.00 91.75 95 VAL A O 1
ATOM 797 N N . ILE A 1 96 ? 18.082 3.122 -2.953 1.00 86.88 96 ILE A N 1
ATOM 798 C CA . ILE A 1 96 ? 17.739 1.704 -2.781 1.00 86.88 96 ILE A CA 1
ATOM 799 C C . ILE A 1 96 ? 16.582 1.327 -3.721 1.00 86.88 96 ILE A C 1
ATOM 801 O O . ILE A 1 96 ? 15.581 2.035 -3.807 1.00 86.88 96 ILE A O 1
ATOM 805 N N . TYR A 1 97 ? 16.750 0.253 -4.497 1.00 90.88 97 TYR A N 1
ATOM 806 C CA . TYR A 1 97 ? 15.837 -0.146 -5.582 1.00 90.88 97 TYR A CA 1
ATOM 807 C C . TYR A 1 97 ? 15.586 0.925 -6.668 1.00 90.88 97 TYR A C 1
ATOM 809 O O . TYR A 1 97 ? 14.657 0.792 -7.467 1.00 90.88 97 TYR A O 1
ATOM 817 N N . GLY A 1 98 ? 16.427 1.960 -6.752 1.00 94.12 98 GLY A N 1
ATOM 818 C CA . GLY A 1 98 ? 16.282 3.097 -7.662 1.00 94.12 98 GLY A CA 1
ATOM 819 C C . GLY A 1 98 ? 16.105 2.689 -9.124 1.00 94.12 98 GLY A C 1
ATOM 820 O O . GLY A 1 98 ? 15.147 3.129 -9.755 1.00 94.12 98 GLY A O 1
ATOM 821 N N . GLY A 1 99 ? 16.935 1.768 -9.623 1.00 95.12 99 GLY A N 1
ATOM 822 C CA . GLY A 1 99 ? 16.847 1.239 -10.988 1.00 95.12 99 GLY A CA 1
ATOM 823 C C . GLY A 1 99 ? 15.816 0.125 -11.212 1.00 95.12 99 GLY A C 1
ATOM 824 O O . GLY A 1 99 ? 15.647 -0.331 -12.341 1.00 95.12 99 GLY A O 1
ATOM 825 N N . SER A 1 100 ? 15.117 -0.341 -10.171 1.00 96.19 100 SER A N 1
ATOM 826 C CA . SER A 1 100 ? 14.256 -1.526 -10.263 1.00 96.19 100 SER A CA 1
ATOM 827 C C . SER A 1 100 ? 12.856 -1.180 -10.777 1.00 96.19 100 SER A C 1
ATOM 829 O O . SER A 1 100 ? 12.035 -0.605 -10.059 1.00 96.19 100 SER A O 1
ATOM 831 N N . LEU A 1 101 ? 12.564 -1.551 -12.027 1.00 96.19 101 LEU A N 1
ATOM 832 C CA . LEU A 1 101 ? 11.194 -1.576 -12.553 1.00 96.19 101 LEU A CA 1
ATOM 833 C C . LEU A 1 101 ? 10.319 -2.619 -11.836 1.00 96.19 101 LEU A C 1
ATOM 835 O O . LEU A 1 101 ? 9.215 -2.267 -11.418 1.00 96.19 101 LEU A O 1
ATOM 839 N N . PRO A 1 102 ? 10.802 -3.856 -11.602 1.00 93.38 102 PRO A N 1
ATOM 840 C CA . PRO A 1 102 ? 10.044 -4.844 -10.851 1.00 93.38 102 PRO A CA 1
ATOM 841 C C . PRO A 1 102 ? 9.568 -4.298 -9.487 1.00 93.38 102 PRO A C 1
ATOM 843 O O . PRO A 1 102 ? 8.419 -4.525 -9.116 1.00 93.38 102 PRO A O 1
ATOM 846 N N . TYR A 1 103 ? 10.402 -3.547 -8.760 1.00 94.38 103 TYR A N 1
ATOM 847 C CA . TYR A 1 103 ? 10.033 -2.981 -7.455 1.00 94.38 103 TYR A CA 1
ATOM 848 C C . TYR A 1 103 ? 8.901 -1.944 -7.545 1.00 94.38 103 TYR A C 1
ATOM 850 O O . TYR A 1 103 ? 8.049 -1.887 -6.669 1.00 94.38 103 TYR A O 1
ATOM 858 N N . ARG A 1 104 ? 8.836 -1.168 -8.633 1.00 97.31 104 ARG A N 1
ATOM 859 C CA . ARG A 1 104 ? 7.768 -0.176 -8.856 1.00 97.31 104 ARG A CA 1
ATOM 860 C C . ARG A 1 104 ? 6.421 -0.823 -9.130 1.00 97.31 104 ARG A C 1
ATOM 862 O O . ARG A 1 104 ? 5.417 -0.382 -8.582 1.00 97.31 104 ARG A O 1
ATOM 869 N N . HIS A 1 105 ? 6.409 -1.890 -9.932 1.00 96.62 105 HIS A N 1
ATOM 870 C CA . HIS A 1 105 ? 5.194 -2.681 -10.123 1.00 96.62 105 HIS A CA 1
ATOM 871 C C . HIS A 1 105 ? 4.708 -3.285 -8.804 1.00 96.62 105 HIS A C 1
ATOM 873 O O . HIS A 1 105 ? 3.519 -3.201 -8.536 1.00 96.62 105 HIS A O 1
ATOM 879 N N . MET A 1 106 ? 5.615 -3.778 -7.951 1.00 94.00 106 MET A N 1
ATOM 880 C CA . MET A 1 106 ? 5.269 -4.282 -6.615 1.00 94.00 106 MET A CA 1
ATOM 881 C C . MET A 1 106 ? 4.638 -3.198 -5.736 1.00 94.00 106 MET A C 1
ATOM 883 O O . MET A 1 106 ? 3.540 -3.389 -5.217 1.00 94.00 106 MET A O 1
ATOM 887 N N . CYS A 1 107 ? 5.268 -2.025 -5.623 1.00 96.44 107 CYS A N 1
ATOM 888 C CA . CYS A 1 107 ? 4.713 -0.941 -4.811 1.00 96.44 107 CYS A CA 1
ATOM 889 C C . CYS A 1 107 ? 3.339 -0.488 -5.327 1.00 96.44 107 CYS A C 1
ATOM 891 O O . CYS A 1 107 ? 2.421 -0.267 -4.537 1.00 96.44 107 CYS A O 1
ATOM 893 N N . ARG A 1 108 ? 3.158 -0.405 -6.651 1.00 97.00 108 ARG A N 1
ATOM 894 C CA . ARG A 1 108 ? 1.854 -0.108 -7.257 1.00 97.00 108 ARG A CA 1
ATOM 895 C C . ARG A 1 108 ? 0.832 -1.223 -6.997 1.00 97.00 108 ARG A C 1
ATOM 897 O O . ARG A 1 1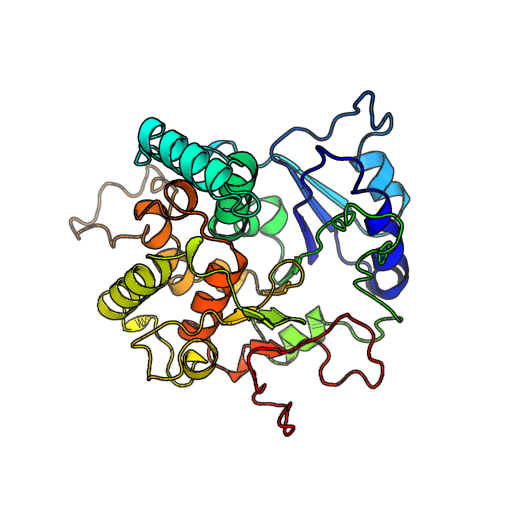08 ? -0.311 -0.925 -6.663 1.00 97.00 108 ARG A O 1
ATOM 904 N N . PHE A 1 109 ? 1.226 -2.488 -7.131 1.00 95.81 109 PHE A N 1
ATOM 905 C CA . PHE A 1 109 ? 0.366 -3.650 -6.911 1.00 95.81 109 PHE A CA 1
ATOM 906 C C . PHE A 1 109 ? -0.165 -3.706 -5.476 1.00 95.81 109 PHE A C 1
ATOM 908 O O . PHE A 1 109 ? -1.376 -3.833 -5.276 1.00 95.81 109 PHE A O 1
ATOM 915 N N . ASN A 1 110 ? 0.711 -3.531 -4.486 1.00 95.44 110 ASN A N 1
ATOM 916 C CA . ASN A 1 110 ? 0.297 -3.482 -3.086 1.00 95.44 110 ASN A CA 1
ATOM 917 C C . ASN A 1 110 ? -0.538 -2.244 -2.763 1.00 95.44 110 ASN A C 1
ATOM 919 O O . ASN A 1 110 ? -1.504 -2.360 -2.025 1.00 95.44 110 ASN A O 1
ATOM 923 N N . SER A 1 111 ? -0.245 -1.094 -3.373 1.00 96.81 111 SER A N 1
ATOM 924 C CA . SER A 1 111 ? -1.057 0.115 -3.169 1.00 96.81 111 SER A CA 1
ATOM 925 C C . SER A 1 111 ? -2.454 0.021 -3.787 1.00 96.81 111 SER A C 1
ATOM 927 O O . SER A 1 111 ? -3.368 0.717 -3.366 1.00 96.81 111 SER A O 1
ATOM 929 N N . GLY A 1 112 ? -2.630 -0.772 -4.844 1.00 94.44 112 GLY A N 1
ATOM 930 C CA . GLY A 1 112 ? -3.807 -0.638 -5.701 1.00 94.44 112 GLY A CA 1
ATOM 931 C C . GLY A 1 112 ? -4.652 -1.880 -5.885 1.00 94.44 112 GLY A C 1
ATOM 932 O O . GLY A 1 112 ? -5.854 -1.757 -6.102 1.00 94.44 112 GLY A O 1
ATOM 933 N N . PHE A 1 113 ? -4.052 -3.068 -5.856 1.00 94.56 113 PHE A N 1
ATOM 934 C CA . PHE A 1 113 ? -4.596 -4.196 -6.615 1.00 94.56 113 PHE A CA 1
ATOM 935 C C . PHE A 1 113 ? -4.673 -5.510 -5.854 1.00 94.56 113 PHE A C 1
ATOM 937 O O . PHE A 1 113 ? -5.588 -6.288 -6.126 1.00 94.56 113 PHE A O 1
ATOM 944 N N . PHE A 1 114 ? -3.783 -5.782 -4.895 1.00 94.81 114 PHE A N 1
ATOM 945 C CA . PHE A 1 114 ? -3.778 -7.088 -4.223 1.00 94.81 114 PHE A CA 1
ATOM 946 C C . PHE A 1 114 ? -5.137 -7.430 -3.587 1.00 94.81 114 PHE A C 1
ATOM 948 O O . PHE A 1 114 ? -5.627 -8.551 -3.716 1.00 94.81 114 PHE A O 1
ATOM 955 N N . PHE A 1 115 ? -5.800 -6.440 -2.979 1.00 93.38 115 PHE A N 1
ATOM 956 C CA . PHE A 1 115 ? -7.106 -6.581 -2.329 1.00 93.38 115 PHE A CA 1
ATOM 957 C C . PHE A 1 115 ? -8.280 -6.760 -3.308 1.00 93.38 115 PHE A C 1
ATOM 959 O O . PHE A 1 115 ? -9.399 -7.071 -2.875 1.00 93.38 115 PHE A O 1
ATOM 966 N N . ARG A 1 116 ? -8.031 -6.574 -4.612 1.00 92.38 116 ARG A N 1
ATOM 967 C CA . ARG A 1 116 ? -8.983 -6.772 -5.717 1.00 92.38 116 ARG A CA 1
ATOM 968 C C . ARG A 1 116 ? -8.858 -8.147 -6.372 1.00 92.38 116 ARG A C 1
ATOM 970 O O . ARG A 1 116 ? -9.743 -8.535 -7.123 1.00 92.38 116 ARG A O 1
ATOM 977 N N . HIS A 1 117 ? -7.780 -8.884 -6.105 1.00 94.44 117 HIS A N 1
ATOM 978 C CA . HIS A 1 117 ? -7.578 -10.205 -6.692 1.00 94.44 117 HIS A CA 1
ATOM 979 C C . HIS A 1 117 ? -8.703 -11.168 -6.267 1.00 94.44 117 HIS A C 1
ATOM 981 O O . HIS A 1 117 ? -9.080 -11.205 -5.096 1.00 94.44 117 HIS A O 1
ATOM 987 N N . GLU A 1 118 ? -9.202 -11.993 -7.193 1.00 94.94 118 GLU A N 1
ATOM 988 C CA . GLU A 1 118 ? -10.358 -12.884 -6.979 1.00 94.94 118 GLU A CA 1
ATOM 989 C C . GLU A 1 118 ? -10.205 -13.806 -5.758 1.00 94.94 118 GLU A C 1
ATOM 991 O O . GLU A 1 118 ? -11.125 -13.954 -4.958 1.00 94.94 118 GLU A O 1
ATOM 996 N N . LEU A 1 119 ? -9.002 -14.347 -5.539 1.00 95.44 119 LEU A N 1
ATOM 997 C CA . LEU A 1 119 ? -8.683 -15.175 -4.373 1.00 95.44 119 LEU A CA 1
ATOM 998 C C . LEU A 1 119 ? -8.828 -14.447 -3.032 1.00 95.44 119 LEU A C 1
ATOM 1000 O O . LEU A 1 119 ? -8.845 -15.115 -2.002 1.00 95.44 119 LEU A O 1
ATOM 1004 N N . LEU A 1 120 ? -8.899 -13.112 -3.022 1.00 93.19 120 LEU A N 1
ATOM 1005 C CA . LEU A 1 120 ? -9.128 -12.309 -1.825 1.00 93.19 120 LEU A CA 1
ATOM 1006 C C . LEU A 1 120 ? -10.598 -11.898 -1.645 1.00 93.19 120 LEU A C 1
ATOM 1008 O O . LEU A 1 120 ? -10.935 -11.325 -0.606 1.00 93.19 120 LEU A O 1
ATOM 1012 N N . ALA A 1 121 ? -11.481 -12.181 -2.608 1.00 92.19 121 ALA A N 1
ATOM 1013 C CA . ALA A 1 121 ? -12.875 -11.731 -2.587 1.00 92.19 121 ALA A CA 1
ATOM 1014 C C . ALA A 1 121 ? -13.680 -12.301 -1.406 1.00 92.19 121 ALA A C 1
ATOM 1016 O O . ALA A 1 121 ? -14.541 -11.616 -0.863 1.00 92.19 121 ALA A O 1
ATOM 1017 N N . GLU A 1 122 ? -13.370 -13.523 -0.967 1.00 93.12 122 GLU A N 1
ATOM 1018 C CA . GLU A 1 122 ? -14.085 -14.213 0.119 1.00 93.12 122 GLU A CA 1
ATOM 1019 C C . GLU A 1 122 ? -13.606 -13.845 1.537 1.00 93.12 122 GLU A C 1
ATOM 1021 O O . GLU A 1 122 ? -14.109 -14.398 2.514 1.00 93.12 122 GLU A O 1
ATOM 1026 N N . TYR A 1 123 ? -12.624 -12.946 1.678 1.00 94.56 123 TYR A N 1
ATOM 1027 C CA . TYR A 1 123 ? -12.065 -12.583 2.982 1.00 94.56 123 TYR A CA 1
ATOM 1028 C C . TYR A 1 123 ? -12.385 -11.145 3.389 1.00 94.56 123 TYR A C 1
ATOM 1030 O O . TYR A 1 123 ? -12.409 -10.230 2.566 1.00 94.56 123 TYR A O 1
ATOM 1038 N N . GLU A 1 124 ? -12.533 -10.958 4.703 1.00 93.94 124 GLU A N 1
ATOM 1039 C CA . GLU A 1 124 ? -12.713 -9.650 5.347 1.00 93.94 124 GLU A CA 1
ATOM 1040 C C . GLU A 1 124 ? -11.382 -9.038 5.810 1.00 93.94 124 GLU A C 1
ATOM 1042 O O . GLU A 1 124 ? -11.193 -7.832 5.733 1.00 93.94 124 GLU A O 1
ATOM 1047 N N . TYR A 1 125 ? -10.438 -9.861 6.276 1.00 94.31 125 TYR A N 1
ATOM 1048 C CA . TYR A 1 125 ? -9.129 -9.417 6.766 1.00 94.31 125 TYR A CA 1
ATOM 1049 C C . TYR A 1 125 ? -7.998 -10.198 6.109 1.00 94.31 125 TYR A C 1
ATOM 1051 O O . TYR A 1 125 ? -8.104 -11.415 5.901 1.00 94.31 125 TYR A O 1
ATOM 1059 N N . TYR A 1 126 ? -6.875 -9.520 5.898 1.00 93.31 126 TYR A N 1
ATOM 1060 C CA . TYR A 1 126 ? -5.617 -10.125 5.477 1.00 93.31 126 TYR A CA 1
ATOM 1061 C C . TYR A 1 126 ? -4.505 -9.835 6.491 1.00 93.31 126 TYR A C 1
ATOM 1063 O O . TYR A 1 126 ? -4.589 -8.897 7.280 1.00 93.31 126 TYR A O 1
ATOM 1071 N N . TRP A 1 127 ? -3.471 -10.669 6.472 1.00 89.06 127 TRP A N 1
ATOM 1072 C CA . TRP A 1 127 ? -2.210 -10.442 7.168 1.00 89.06 127 TRP A CA 1
ATOM 1073 C C . TRP A 1 127 ? -1.086 -10.599 6.159 1.00 89.06 127 TRP A C 1
ATOM 1075 O O . TRP A 1 127 ? -0.849 -11.723 5.711 1.00 89.06 127 TRP A O 1
ATOM 1085 N N . ARG A 1 128 ? -0.425 -9.493 5.806 1.00 86.62 128 ARG A N 1
ATOM 1086 C CA . ARG A 1 128 ? 0.738 -9.490 4.921 1.00 86.62 128 ARG A CA 1
ATOM 1087 C C . ARG A 1 128 ? 1.950 -10.105 5.596 1.00 86.62 128 ARG A C 1
ATOM 1089 O O . ARG A 1 128 ? 2.299 -9.772 6.728 1.00 86.62 128 ARG A O 1
ATOM 1096 N N . VAL A 1 129 ? 2.584 -11.004 4.867 1.00 76.12 129 VAL A N 1
ATOM 1097 C CA . VAL A 1 129 ? 3.815 -11.673 5.251 1.00 76.12 129 VAL A CA 1
ATOM 1098 C C . VAL A 1 129 ? 4.768 -11.549 4.075 1.00 76.12 129 VAL A C 1
ATOM 1100 O O . VAL A 1 129 ? 4.418 -11.982 2.986 1.00 76.12 129 VAL A O 1
ATOM 1103 N N . GLU A 1 130 ? 5.959 -10.995 4.285 1.00 67.81 130 GLU A N 1
ATOM 1104 C CA . GLU A 1 130 ? 6.993 -10.911 3.248 1.00 67.81 130 GLU A CA 1
ATOM 1105 C C . GLU A 1 130 ? 8.195 -11.812 3.539 1.00 67.81 130 GLU A C 1
ATOM 1107 O O . GLU A 1 130 ? 8.577 -11.938 4.705 1.00 67.81 130 GLU A O 1
ATOM 1112 N N . PRO A 1 131 ? 8.833 -12.406 2.508 1.00 60.34 131 PRO A N 1
ATOM 1113 C CA . PRO A 1 131 ? 10.063 -13.173 2.670 1.00 60.34 131 PRO A CA 1
ATOM 1114 C C . PRO A 1 131 ? 11.205 -12.289 3.190 1.00 60.34 131 PRO A C 1
ATOM 1116 O O . PRO A 1 131 ? 11.323 -11.113 2.855 1.00 60.34 131 PRO A O 1
ATOM 1119 N N . GLY A 1 132 ? 12.076 -12.866 4.019 1.00 50.97 132 GLY A N 1
ATOM 1120 C CA . GLY A 1 132 ? 13.151 -12.121 4.659 1.00 50.97 132 GLY A CA 1
ATOM 1121 C C . GLY A 1 132 ? 14.149 -11.618 3.621 1.00 50.97 132 GLY A C 1
ATOM 1122 O O . GLY A 1 132 ? 14.646 -12.389 2.798 1.00 50.97 132 GLY A O 1
ATOM 1123 N N . VAL A 1 133 ? 14.496 -10.333 3.681 1.00 40.69 133 VAL A N 1
ATOM 1124 C CA . VAL A 1 133 ? 15.635 -9.803 2.928 1.00 40.69 133 VAL A CA 1
ATOM 1125 C C . VAL A 1 133 ? 16.900 -10.371 3.572 1.00 40.69 133 VAL A C 1
ATOM 1127 O O . VAL A 1 133 ? 17.224 -10.028 4.709 1.00 40.69 133 VAL A O 1
ATOM 1130 N N . LYS A 1 134 ? 17.624 -11.255 2.872 1.00 37.00 134 LYS A N 1
ATOM 1131 C CA . LYS A 1 134 ? 18.987 -11.632 3.275 1.00 37.00 134 LYS A CA 1
ATOM 1132 C C . LYS A 1 134 ? 19.835 -10.356 3.252 1.00 37.00 134 LYS A C 1
ATOM 1134 O O . LYS A 1 134 ? 20.127 -9.822 2.183 1.00 37.00 134 LYS A O 1
ATOM 1139 N N . ALA A 1 135 ? 20.186 -9.832 4.427 1.00 33.12 135 ALA A N 1
ATOM 1140 C CA . ALA A 1 135 ? 21.193 -8.786 4.532 1.00 33.12 135 ALA A CA 1
ATOM 1141 C C . ALA A 1 135 ? 22.511 -9.338 3.961 1.00 33.12 135 ALA A C 1
ATOM 1143 O O . ALA A 1 135 ? 22.884 -10.474 4.240 1.00 33.12 135 ALA A O 1
ATOM 1144 N N . ARG A 1 136 ? 23.192 -8.552 3.118 1.00 33.44 136 ARG A N 1
ATOM 1145 C CA . ARG A 1 136 ? 24.376 -8.958 2.330 1.00 33.44 136 ARG A CA 1
ATOM 1146 C C . ARG A 1 136 ? 25.654 -9.213 3.153 1.00 33.44 136 ARG A C 1
ATOM 1148 O O . ARG A 1 136 ? 26.738 -9.206 2.582 1.00 33.44 136 ARG A O 1
ATOM 1155 N N . SER A 1 137 ? 25.565 -9.430 4.460 1.00 36.00 137 SER A N 1
ATOM 1156 C CA . SER A 1 137 ? 26.719 -9.774 5.290 1.00 36.00 137 SER A CA 1
ATOM 1157 C C . SER A 1 137 ? 26.394 -10.947 6.209 1.00 36.00 137 SER A C 1
ATOM 1159 O O . SER A 1 137 ? 25.389 -10.943 6.921 1.00 36.00 137 SER A O 1
ATOM 1161 N N . GLU A 1 138 ? 27.276 -11.947 6.206 1.00 35.22 138 GLU A N 1
ATOM 1162 C CA . GLU A 1 138 ? 27.218 -13.128 7.080 1.00 35.22 138 GLU A CA 1
ATOM 1163 C C . GLU A 1 138 ? 27.218 -12.760 8.577 1.00 35.22 138 GLU A C 1
ATOM 1165 O O . GLU A 1 138 ? 26.762 -13.543 9.406 1.00 35.22 138 GLU A O 1
ATOM 1170 N N . GLU A 1 139 ? 27.607 -11.531 8.932 1.00 34.22 139 GLU A N 1
ATOM 1171 C CA . GLU A 1 139 ? 27.571 -11.007 10.304 1.00 34.22 139 GLU A CA 1
ATOM 1172 C C . GLU A 1 139 ? 26.198 -10.466 10.745 1.00 34.22 139 GLU A C 1
ATOM 1174 O O . GLU A 1 139 ? 25.972 -10.241 11.934 1.00 34.22 139 GLU A O 1
ATOM 1179 N N . VAL A 1 140 ? 25.242 -10.295 9.824 1.00 38.00 140 VAL A N 1
ATOM 1180 C CA . VAL A 1 140 ? 23.870 -9.853 10.138 1.00 38.00 140 VAL A CA 1
ATOM 1181 C C . VAL A 1 140 ? 22.856 -10.850 9.581 1.00 38.00 140 VAL A C 1
ATOM 1183 O O . VAL A 1 140 ? 21.828 -10.491 9.013 1.00 38.00 140 VAL A O 1
ATOM 1186 N N . LEU A 1 141 ? 23.085 -12.143 9.822 1.00 32.25 141 LEU A N 1
ATOM 1187 C CA . LEU A 1 141 ? 22.047 -13.177 9.732 1.00 32.25 141 LEU A CA 1
ATOM 1188 C C . LEU A 1 141 ? 21.035 -13.048 10.890 1.00 32.25 141 LEU A C 1
ATOM 1190 O O . LEU A 1 141 ? 20.689 -14.005 11.579 1.00 32.25 141 LEU A O 1
ATOM 1194 N N . ARG A 1 142 ? 20.491 -11.845 11.096 1.00 38.16 142 ARG A N 1
ATOM 1195 C CA . ARG A 1 142 ? 19.172 -11.699 11.705 1.00 38.16 142 ARG A CA 1
ATOM 1196 C C . ARG A 1 142 ? 18.176 -11.927 10.580 1.00 38.16 142 ARG A C 1
ATOM 1198 O O . ARG A 1 142 ? 17.715 -10.979 9.955 1.00 38.16 142 ARG A O 1
ATOM 1205 N N . VAL A 1 143 ? 17.850 -13.195 10.315 1.00 40.00 143 VAL A N 1
ATOM 1206 C CA . VAL A 1 143 ? 16.566 -13.525 9.681 1.00 40.00 143 VAL A CA 1
ATOM 1207 C C . VAL A 1 143 ? 15.534 -12.684 10.421 1.00 40.00 143 VAL A C 1
ATOM 1209 O O . VAL A 1 143 ? 15.463 -12.788 11.650 1.00 40.00 143 VAL A O 1
ATOM 1212 N N . ILE A 1 144 ? 14.827 -11.795 9.718 1.00 42.88 144 ILE A N 1
ATOM 1213 C CA . ILE A 1 144 ? 13.744 -11.005 10.304 1.00 42.88 144 ILE A CA 1
ATOM 1214 C C . ILE A 1 144 ? 12.714 -12.024 10.791 1.00 42.88 144 ILE A C 1
ATOM 1216 O O . ILE A 1 144 ? 11.885 -12.529 10.036 1.00 42.88 144 ILE A O 1
ATOM 1220 N N . ARG A 1 145 ? 12.844 -12.429 12.056 1.00 50.28 145 ARG A N 1
ATOM 1221 C CA . ARG A 1 145 ? 11.900 -13.313 12.715 1.00 50.28 145 ARG A CA 1
ATOM 1222 C C . ARG A 1 145 ? 10.707 -12.440 13.029 1.00 50.28 145 ARG A C 1
ATOM 1224 O O . ARG A 1 145 ? 10.741 -11.655 13.969 1.00 50.28 145 ARG A O 1
ATOM 1231 N N . VAL A 1 146 ? 9.660 -12.595 12.225 1.00 54.06 146 VAL A N 1
ATOM 1232 C CA . VAL A 1 146 ? 8.371 -11.950 12.492 1.00 54.06 146 VAL A CA 1
ATOM 1233 C C . VAL A 1 146 ? 7.858 -12.367 13.873 1.00 54.06 146 VAL A C 1
ATOM 1235 O O . VAL A 1 146 ? 7.267 -11.545 14.555 1.00 54.06 146 VAL A O 1
ATOM 1238 N N . PHE A 1 147 ? 8.149 -13.596 14.324 1.00 60.72 147 PHE A N 1
ATOM 1239 C CA . PHE A 1 147 ? 7.786 -14.067 15.660 1.00 60.72 147 PHE A CA 1
ATOM 1240 C C . PHE A 1 147 ? 8.980 -14.616 16.459 1.00 60.72 147 PHE A C 1
ATOM 1242 O O . PHE A 1 147 ? 9.736 -15.475 15.988 1.00 60.72 147 PHE A O 1
ATOM 1249 N N . TYR A 1 148 ? 9.116 -14.121 17.687 1.00 64.44 148 TYR A N 1
ATOM 1250 C CA . TYR A 1 148 ? 10.036 -14.551 18.739 1.00 64.44 148 TYR A CA 1
ATOM 1251 C C . TYR A 1 148 ? 9.344 -15.424 19.805 1.00 64.44 148 TYR A C 1
ATOM 1253 O O . TYR A 1 148 ? 10.039 -16.021 20.625 1.00 64.44 148 TYR A O 1
ATOM 1261 N N . CYS A 1 149 ? 8.007 -15.507 19.803 1.00 62.38 149 CYS A N 1
ATOM 1262 C CA . CYS A 1 149 ? 7.220 -16.408 20.648 1.00 62.38 149 CYS A CA 1
ATOM 1263 C C . CYS A 1 149 ? 5.845 -16.742 20.051 1.00 62.38 149 CYS A C 1
ATOM 1265 O O . CYS A 1 149 ? 5.390 -16.107 19.098 1.00 62.38 149 CYS A O 1
ATOM 1267 N N . ASP A 1 150 ? 5.193 -17.746 20.646 1.00 67.81 150 ASP A N 1
ATOM 1268 C CA . ASP A 1 150 ? 3.856 -18.200 20.270 1.00 67.81 150 ASP A CA 1
ATOM 1269 C C . ASP A 1 150 ? 2.810 -17.093 20.430 1.00 67.81 150 ASP A C 1
ATOM 1271 O O . ASP A 1 150 ? 2.695 -16.445 21.471 1.00 67.81 150 ASP A O 1
ATOM 1275 N N . VAL A 1 151 ? 1.989 -16.915 19.398 1.00 72.56 151 VAL A N 1
ATOM 1276 C CA . VAL A 1 151 ? 0.872 -15.972 19.420 1.00 72.56 151 VAL A CA 1
ATOM 1277 C C . VAL A 1 151 ? -0.370 -16.710 19.905 1.00 72.56 151 VAL A C 1
ATOM 1279 O O . VAL A 1 151 ? -0.940 -17.547 19.201 1.00 72.56 151 VAL A O 1
ATOM 1282 N N . LEU A 1 152 ? -0.766 -16.425 21.146 1.00 75.62 152 LEU A N 1
ATOM 1283 C CA . LEU A 1 152 ? -1.824 -17.166 21.837 1.00 75.62 152 LEU A CA 1
ATOM 1284 C C . LEU A 1 152 ? -3.237 -16.655 21.543 1.00 75.62 152 LEU A C 1
ATOM 1286 O O . LEU A 1 152 ? -4.190 -17.424 21.682 1.00 75.62 152 LEU A O 1
ATOM 1290 N N . GLU A 1 153 ? -3.364 -15.395 21.139 1.00 79.44 153 GLU A N 1
ATOM 1291 C CA . GLU A 1 153 ? -4.632 -14.751 20.799 1.00 79.44 153 GLU A CA 1
ATOM 1292 C C . GLU A 1 153 ? -4.806 -14.652 19.286 1.00 79.44 153 GLU A C 1
ATOM 1294 O O . GLU A 1 153 ? -3.834 -14.538 18.542 1.00 79.44 153 GLU A O 1
ATOM 1299 N N . ASP A 1 154 ? -6.053 -14.694 18.825 1.00 85.44 154 ASP A N 1
ATOM 1300 C CA . ASP A 1 154 ? -6.367 -14.545 17.409 1.00 85.44 154 ASP A CA 1
ATOM 1301 C C . ASP A 1 154 ? -6.450 -13.052 17.038 1.00 85.44 154 ASP A C 1
ATOM 1303 O O . ASP A 1 154 ? -7.438 -12.397 17.389 1.00 85.44 154 ASP A O 1
ATOM 1307 N N . PRO A 1 155 ? -5.460 -12.488 16.316 1.00 83.31 155 PRO A N 1
ATOM 1308 C CA . PRO A 1 155 ? -5.448 -11.073 15.995 1.00 83.31 155 PRO A CA 1
ATOM 1309 C C . PRO A 1 155 ? -6.600 -10.698 15.063 1.00 83.31 155 PRO A C 1
ATOM 1311 O O . PRO A 1 155 ? -7.123 -9.597 15.186 1.00 83.31 155 PRO A O 1
ATOM 1314 N N . PHE A 1 156 ? -7.056 -11.591 14.178 1.00 88.00 156 PHE A N 1
ATOM 1315 C CA . PHE A 1 156 ? -8.179 -11.278 13.293 1.00 88.00 156 PHE A CA 1
ATOM 1316 C C . PHE A 1 156 ? -9.462 -11.087 14.098 1.00 88.00 156 PHE A C 1
ATOM 1318 O O . PHE A 1 156 ? -10.192 -10.118 13.890 1.00 88.00 156 PHE A O 1
ATOM 1325 N N . VAL A 1 157 ? -9.709 -11.974 15.065 1.00 89.31 157 VAL A N 1
ATOM 1326 C CA . VAL A 1 157 ? -10.864 -11.860 15.964 1.00 89.31 157 VAL A CA 1
ATOM 1327 C C . VAL A 1 157 ? -10.744 -10.619 16.844 1.00 89.31 157 VAL A C 1
ATOM 1329 O O . VAL A 1 157 ? -11.734 -9.907 17.010 1.00 89.31 157 VAL A O 1
ATOM 1332 N N . THR A 1 158 ? -9.557 -10.336 17.386 1.00 87.56 158 THR A N 1
ATOM 1333 C CA . THR A 1 158 ? -9.318 -9.150 18.218 1.00 87.56 158 THR A CA 1
ATOM 1334 C C . THR A 1 158 ? -9.581 -7.864 17.443 1.00 87.56 158 THR A C 1
ATOM 1336 O O . THR A 1 158 ? -10.365 -7.037 17.913 1.00 87.56 158 THR A O 1
ATOM 1339 N N . LEU A 1 159 ? -9.006 -7.706 16.244 1.00 88.50 159 LEU A N 1
ATOM 1340 C CA . LEU A 1 159 ? -9.222 -6.521 15.409 1.00 88.50 159 LEU A CA 1
ATOM 1341 C C . LEU A 1 159 ? -10.703 -6.374 15.037 1.00 88.50 159 LEU A C 1
ATOM 1343 O O . LEU A 1 159 ? -11.276 -5.306 15.241 1.00 88.50 159 LEU A O 1
ATOM 1347 N N . LYS A 1 160 ? -11.348 -7.458 14.588 1.00 91.19 160 LYS A N 1
ATOM 1348 C CA . LYS A 1 160 ? -12.764 -7.436 14.198 1.00 91.19 160 LYS A CA 1
ATOM 1349 C C . LYS A 1 160 ? -13.683 -7.055 15.362 1.00 91.19 160 LYS A C 1
ATOM 1351 O O . LYS A 1 160 ? -14.527 -6.178 15.214 1.00 91.19 160 LYS A O 1
ATOM 1356 N N . LYS A 1 161 ? -13.508 -7.666 16.541 1.00 92.81 161 LYS A N 1
ATOM 1357 C CA . LYS A 1 161 ? -14.331 -7.369 17.732 1.00 92.81 161 LYS A CA 1
ATOM 1358 C C . LYS A 1 161 ? -14.139 -5.948 18.259 1.00 92.81 161 LYS A C 1
ATOM 1360 O O . LYS A 1 161 ? -15.059 -5.407 18.861 1.00 92.81 161 LYS A O 1
ATOM 1365 N N . SER A 1 162 ? -12.959 -5.366 18.060 1.00 91.12 162 SER A N 1
ATOM 1366 C CA . SER A 1 162 ? -12.629 -4.009 18.513 1.00 91.12 162 SER A CA 1
ATOM 1367 C C . SER A 1 162 ? -12.801 -2.937 17.430 1.00 91.12 162 SER A C 1
ATOM 1369 O O . SER A 1 162 ? -12.419 -1.792 17.652 1.00 91.12 162 SER A O 1
ATOM 1371 N N . GLY A 1 163 ? -13.378 -3.283 16.271 1.00 94.56 163 GLY A N 1
ATOM 1372 C CA . GLY A 1 163 ? -13.622 -2.337 15.177 1.00 94.56 163 GLY A CA 1
ATOM 1373 C C . GLY A 1 163 ? -12.346 -1.779 14.537 1.00 94.56 163 GLY A C 1
ATOM 1374 O O . GLY A 1 163 ? -12.376 -0.710 13.926 1.00 94.56 163 GLY A O 1
ATOM 1375 N N . LYS A 1 164 ? -11.211 -2.473 14.687 1.00 94.69 164 LYS A N 1
ATOM 1376 C CA . LYS A 1 164 ? -9.921 -2.061 14.127 1.00 94.69 164 LYS A CA 1
ATOM 1377 C C . LYS A 1 164 ? -9.837 -2.451 12.656 1.00 94.69 164 LYS A C 1
ATOM 1379 O O . LYS A 1 164 ? -10.104 -3.595 12.282 1.00 94.69 164 LYS A O 1
ATOM 1384 N N . MET A 1 165 ? -9.414 -1.498 11.835 1.00 96.25 165 MET A N 1
ATOM 1385 C CA . MET A 1 165 ? -9.325 -1.621 10.381 1.00 96.25 165 MET A CA 1
ATOM 1386 C C . MET A 1 165 ? -7.884 -1.798 9.898 1.00 96.25 165 MET A C 1
ATOM 1388 O O . MET A 1 165 ? -7.683 -2.443 8.876 1.00 96.25 165 MET A O 1
ATOM 1392 N N . TYR A 1 166 ? -6.888 -1.269 10.617 1.00 95.75 166 TYR A N 1
ATOM 1393 C CA . TYR A 1 166 ? -5.479 -1.346 10.217 1.00 95.75 166 TYR A CA 1
ATOM 1394 C C . TYR A 1 166 ? -4.568 -1.609 11.418 1.00 95.75 166 TYR A C 1
ATOM 1396 O O . TYR A 1 166 ? -4.610 -0.877 12.404 1.00 95.75 166 TYR A O 1
ATOM 1404 N N . GLY A 1 167 ? -3.750 -2.655 11.340 1.00 91.50 167 GLY A N 1
ATOM 1405 C CA . GLY A 1 167 ? -2.836 -3.097 12.385 1.00 91.50 167 GLY A CA 1
ATOM 1406 C C . GLY A 1 167 ? -1.394 -3.167 11.891 1.00 91.50 167 GLY A C 1
ATOM 1407 O O . GLY A 1 167 ? -1.132 -3.788 10.863 1.00 91.50 167 GLY A O 1
ATOM 1408 N N . PHE A 1 168 ? -0.461 -2.589 12.649 1.00 89.00 168 PHE A N 1
ATOM 1409 C CA . PHE A 1 168 ? 0.968 -2.535 12.311 1.00 89.00 168 PHE A CA 1
ATOM 1410 C C . PHE A 1 168 ? 1.854 -2.833 13.527 1.00 89.00 168 PHE A C 1
ATOM 1412 O O . PHE A 1 168 ? 1.400 -2.725 14.665 1.00 89.00 168 PHE A O 1
ATOM 1419 N N . THR A 1 169 ? 3.128 -3.161 13.297 1.00 81.50 169 THR A N 1
ATOM 1420 C CA . THR A 1 169 ? 4.118 -3.423 14.366 1.00 81.50 169 THR A CA 1
ATOM 1421 C C . THR A 1 169 ? 5.326 -2.495 14.328 1.00 81.50 169 THR A C 1
ATOM 1423 O O . THR A 1 169 ? 5.986 -2.305 15.350 1.00 81.50 169 THR A O 1
ATOM 1426 N N . ILE A 1 170 ? 5.640 -1.892 13.180 1.00 82.56 170 ILE A N 1
ATOM 1427 C CA . ILE A 1 170 ? 6.769 -0.969 13.038 1.00 82.56 170 ILE A CA 1
ATOM 1428 C C . ILE A 1 170 ? 6.306 0.304 12.331 1.00 82.56 170 ILE A C 1
ATOM 1430 O O . ILE A 1 170 ? 5.576 0.235 11.346 1.00 82.56 170 ILE A O 1
ATOM 1434 N N . ALA A 1 171 ? 6.749 1.458 12.829 1.00 86.88 171 ALA A N 1
ATOM 1435 C CA . ALA A 1 171 ? 6.625 2.745 12.155 1.00 86.88 171 ALA A CA 1
ATOM 1436 C C . ALA A 1 171 ? 7.996 3.424 12.059 1.00 86.88 171 ALA A C 1
ATOM 1438 O O . ALA A 1 171 ? 8.710 3.511 13.065 1.00 86.88 171 ALA A O 1
ATOM 1439 N N . LEU A 1 172 ? 8.357 3.890 10.863 1.00 88.06 172 LEU A N 1
ATOM 1440 C CA . LEU A 1 172 ? 9.678 4.430 10.527 1.00 88.06 172 LEU A CA 1
ATOM 1441 C C . LEU A 1 172 ? 9.581 5.594 9.525 1.00 88.06 172 LEU A C 1
ATOM 1443 O O . LEU A 1 172 ? 8.505 5.897 9.012 1.00 88.06 172 LEU A O 1
ATOM 1447 N N . TYR A 1 173 ? 10.710 6.260 9.277 1.00 90.94 173 TYR A N 1
ATOM 1448 C CA . TYR A 1 173 ? 10.806 7.376 8.333 1.00 90.94 173 TYR A CA 1
ATOM 1449 C C . TYR A 1 173 ? 11.113 6.880 6.918 1.00 90.94 173 TYR A C 1
ATOM 1451 O O . TYR A 1 173 ? 12.024 6.076 6.724 1.00 90.94 173 TYR A O 1
ATOM 1459 N N . GLU A 1 174 ? 10.382 7.382 5.926 1.00 93.44 174 GLU A N 1
ATOM 1460 C CA . GLU A 1 174 ? 10.692 7.160 4.511 1.00 93.44 174 GLU A CA 1
ATOM 1461 C C . GLU A 1 174 ? 11.875 8.030 4.058 1.00 93.44 174 GLU A C 1
ATOM 1463 O O . GLU A 1 174 ? 12.139 9.110 4.591 1.00 93.44 174 GLU A O 1
ATOM 1468 N N . TYR A 1 175 ? 12.577 7.583 3.021 1.00 92.69 175 TYR A N 1
ATOM 1469 C CA . TYR A 1 175 ? 13.563 8.391 2.321 1.00 92.69 175 TYR A CA 1
ATOM 1470 C C . TYR A 1 175 ? 12.869 9.441 1.446 1.00 92.69 175 TYR A C 1
ATOM 1472 O O . TYR A 1 175 ? 12.274 9.116 0.417 1.00 92.69 175 TYR A O 1
ATOM 1480 N N . ALA A 1 176 ? 12.993 10.718 1.817 1.00 94.75 176 ALA A N 1
ATOM 1481 C CA . ALA A 1 176 ? 12.328 11.836 1.136 1.00 94.75 176 ALA A CA 1
ATOM 1482 C C . ALA A 1 176 ? 12.552 11.871 -0.389 1.00 94.75 176 ALA A C 1
ATOM 1484 O O . ALA A 1 176 ? 11.645 12.205 -1.145 1.00 94.75 176 ALA A O 1
ATOM 1485 N N . ASN A 1 177 ? 13.738 11.471 -0.861 1.00 94.12 177 ASN A N 1
ATOM 1486 C CA . ASN A 1 177 ? 14.087 11.446 -2.286 1.00 94.12 177 ASN A CA 1
ATOM 1487 C C . ASN A 1 177 ? 13.338 10.380 -3.111 1.00 94.12 177 ASN A C 1
ATOM 1489 O O . ASN A 1 177 ? 13.487 10.348 -4.331 1.00 94.12 177 ASN A O 1
ATOM 1493 N N . THR A 1 178 ? 12.549 9.516 -2.471 1.00 96.19 178 THR A N 1
ATOM 1494 C CA . THR A 1 178 ? 11.745 8.474 -3.132 1.00 96.19 178 THR A CA 1
ATOM 1495 C C . THR A 1 178 ? 10.291 8.889 -3.346 1.00 96.19 178 THR A C 1
ATOM 1497 O O . THR A 1 178 ? 9.609 8.304 -4.187 1.00 96.19 178 THR A O 1
ATOM 1500 N N . ILE A 1 179 ? 9.846 9.916 -2.616 1.00 97.75 179 ILE A N 1
ATOM 1501 C CA . ILE A 1 179 ? 8.470 10.423 -2.580 1.00 97.75 179 ILE A CA 1
ATOM 1502 C C . ILE A 1 179 ? 8.381 11.969 -2.623 1.00 97.75 179 ILE A C 1
ATOM 1504 O O . ILE A 1 179 ? 7.533 12.531 -1.922 1.00 97.75 179 ILE A O 1
ATOM 1508 N N . PRO A 1 180 ? 9.227 12.699 -3.384 1.00 97.62 180 PRO A N 1
ATOM 1509 C CA . PRO A 1 180 ? 9.261 14.162 -3.327 1.00 97.62 180 PRO A CA 1
ATOM 1510 C C . PRO A 1 180 ? 7.921 14.842 -3.633 1.00 97.62 180 PRO A C 1
ATOM 1512 O O . PRO A 1 180 ? 7.674 15.919 -3.093 1.00 97.62 180 PRO A O 1
ATOM 1515 N N . THR A 1 181 ? 7.043 14.240 -4.445 1.00 98.06 181 THR A N 1
ATOM 1516 C CA . THR A 1 181 ? 5.731 14.836 -4.766 1.00 98.06 181 THR A CA 1
ATOM 1517 C C . THR A 1 181 ? 4.533 14.121 -4.145 1.00 98.06 181 THR A C 1
ATOM 1519 O O . THR A 1 181 ? 3.404 14.590 -4.303 1.00 98.06 181 THR A O 1
ATOM 1522 N N . LEU A 1 182 ? 4.743 13.038 -3.382 1.00 98.44 182 LEU A N 1
ATOM 1523 C CA . LEU A 1 182 ? 3.644 12.259 -2.796 1.00 98.44 182 LEU A CA 1
ATOM 1524 C C . LEU A 1 182 ? 2.758 13.120 -1.892 1.00 98.44 182 LEU A C 1
ATOM 1526 O O . LEU A 1 182 ? 1.540 13.094 -2.025 1.00 98.44 182 LEU A O 1
ATOM 1530 N N . TRP A 1 183 ? 3.354 13.924 -1.007 1.00 98.00 183 TRP A N 1
ATOM 1531 C CA . TRP A 1 183 ? 2.575 14.751 -0.083 1.00 98.00 183 TRP A CA 1
ATOM 1532 C C . TRP A 1 183 ? 1.820 15.882 -0.778 1.00 98.00 183 TRP A C 1
ATOM 1534 O O . TRP A 1 183 ? 0.684 16.180 -0.416 1.00 98.00 183 TRP A O 1
ATOM 1544 N N . GLU A 1 184 ? 2.414 16.505 -1.797 1.00 97.38 184 GLU A N 1
ATOM 1545 C CA . GLU A 1 184 ? 1.711 17.523 -2.583 1.00 97.38 184 GLU A CA 1
ATOM 1546 C C . GLU A 1 184 ? 0.523 16.917 -3.327 1.00 97.38 184 GLU A C 1
ATOM 1548 O O . GLU A 1 184 ? -0.564 17.504 -3.323 1.00 97.38 184 GLU A O 1
ATOM 1553 N N . ALA A 1 185 ? 0.693 15.708 -3.874 1.00 96.94 185 ALA A N 1
ATOM 1554 C CA . ALA A 1 185 ? -0.415 14.946 -4.416 1.00 96.94 185 ALA A CA 1
ATOM 1555 C C . ALA A 1 185 ? -1.470 14.705 -3.320 1.00 96.94 185 ALA A C 1
ATOM 1557 O O . ALA A 1 185 ? -2.620 15.097 -3.501 1.00 96.94 185 ALA A O 1
ATOM 1558 N N . THR A 1 186 ? -1.121 14.171 -2.151 1.00 97.19 186 THR A N 1
ATOM 1559 C CA . THR A 1 186 ? -2.087 13.967 -1.059 1.00 97.19 186 THR A CA 1
ATOM 1560 C C . THR A 1 186 ? -2.824 15.254 -0.668 1.00 97.19 186 THR A C 1
ATOM 1562 O O . THR A 1 186 ? -4.043 15.234 -0.521 1.00 97.19 186 THR A O 1
ATOM 1565 N N . LYS A 1 187 ? -2.137 16.397 -0.556 1.00 96.31 187 LYS A N 1
ATOM 1566 C CA . LYS A 1 187 ? -2.780 17.679 -0.224 1.00 96.31 187 LYS A CA 1
ATOM 1567 C C . LYS A 1 187 ? -3.783 18.124 -1.283 1.00 96.31 187 LYS A C 1
ATOM 1569 O O . LYS A 1 187 ? -4.832 18.665 -0.944 1.00 96.31 187 LYS A O 1
ATOM 1574 N N . GLU A 1 188 ? -3.482 17.925 -2.562 1.00 95.38 188 GLU A N 1
ATOM 1575 C CA . GLU A 1 188 ? -4.446 18.194 -3.630 1.00 95.38 188 GLU A CA 1
ATOM 1576 C C . GLU A 1 188 ? -5.646 17.233 -3.563 1.00 95.38 188 GLU A C 1
ATOM 1578 O O . GLU A 1 188 ? -6.773 17.701 -3.723 1.00 95.38 188 GLU A O 1
ATOM 1583 N N . PHE A 1 189 ? -5.456 15.955 -3.212 1.00 95.56 189 PHE A N 1
ATOM 1584 C CA . PHE A 1 189 ? -6.578 15.052 -2.924 1.00 95.56 189 PHE A CA 1
ATOM 1585 C C . PHE A 1 189 ? -7.436 15.569 -1.766 1.00 95.56 189 PHE A C 1
ATOM 1587 O O . PHE A 1 189 ? -8.644 15.682 -1.923 1.00 95.56 189 PHE A O 1
ATOM 1594 N N . MET A 1 190 ? -6.830 15.961 -0.641 1.00 95.06 190 MET A N 1
ATOM 1595 C CA . MET A 1 190 ? -7.555 16.491 0.524 1.00 95.06 190 MET A CA 1
ATOM 1596 C C . MET A 1 190 ? -8.386 17.735 0.183 1.00 95.06 190 MET A C 1
ATOM 1598 O O . MET A 1 190 ? -9.480 17.908 0.712 1.00 95.06 190 MET A O 1
ATOM 1602 N N . ARG A 1 191 ? -7.882 18.604 -0.705 1.00 95.06 191 ARG A N 1
ATOM 1603 C CA . ARG A 1 191 ? -8.621 19.784 -1.186 1.00 95.06 191 ARG A CA 1
ATOM 1604 C C . ARG A 1 191 ? -9.790 19.415 -2.097 1.00 95.06 191 ARG A C 1
ATOM 1606 O O . ARG A 1 191 ? -10.823 20.071 -2.036 1.00 95.06 191 ARG A O 1
ATOM 1613 N N . ASN A 1 192 ? -9.612 18.404 -2.945 1.00 92.94 192 ASN A N 1
ATOM 1614 C CA . ASN A 1 192 ? -10.617 17.981 -3.922 1.00 92.94 192 ASN A CA 1
ATOM 1615 C C . ASN A 1 192 ? -11.667 17.030 -3.331 1.00 92.94 192 ASN A C 1
ATOM 1617 O O . ASN A 1 192 ? -12.772 16.961 -3.861 1.00 92.94 192 ASN A O 1
ATOM 1621 N N . HIS A 1 193 ? -11.316 16.323 -2.257 1.00 93.50 193 HIS A N 1
ATOM 1622 C CA . HIS A 1 193 ? -12.136 15.318 -1.588 1.00 93.50 193 HIS A CA 1
ATOM 1623 C C . HIS A 1 193 ? -12.179 15.509 -0.061 1.00 93.50 193 HIS A C 1
ATOM 1625 O O . HIS A 1 193 ? -11.817 14.595 0.693 1.00 93.50 193 HIS A O 1
ATOM 1631 N N . PRO A 1 194 ? -12.593 16.689 0.438 1.00 96.12 194 PRO A N 1
ATOM 1632 C CA . PRO A 1 194 ? -12.684 16.930 1.875 1.00 96.12 194 PRO A CA 1
ATOM 1633 C C . PRO A 1 194 ? -13.663 15.971 2.569 1.00 96.12 194 PRO A C 1
ATOM 1635 O O . PRO A 1 194 ? -13.486 15.681 3.748 1.00 96.12 194 PRO A O 1
ATOM 1638 N N . GLU A 1 195 ? -14.652 15.429 1.848 1.00 96.00 195 GLU A N 1
ATOM 1639 C CA . GLU A 1 195 ? -15.616 14.446 2.352 1.00 96.00 195 GLU A CA 1
ATOM 1640 C C . GLU A 1 195 ? -14.981 13.124 2.805 1.00 96.00 195 GLU A C 1
ATOM 1642 O O . GLU A 1 195 ? -15.579 12.401 3.601 1.00 96.00 195 GLU A O 1
ATOM 1647 N N . HIS A 1 196 ? -13.779 12.808 2.313 1.00 96.19 196 HIS A N 1
ATOM 1648 C CA . HIS A 1 196 ? -13.053 11.587 2.671 1.00 96.19 196 HIS A CA 1
ATOM 1649 C C . HIS A 1 196 ? -12.115 11.772 3.864 1.00 96.19 196 HIS A C 1
ATOM 1651 O O . HIS A 1 196 ? -11.609 10.787 4.401 1.00 96.19 196 HIS A O 1
ATOM 1657 N N . ILE A 1 197 ? -11.863 13.014 4.288 1.00 97.38 197 ILE A N 1
ATOM 1658 C CA . ILE A 1 197 ? -10.939 13.308 5.383 1.00 97.38 197 ILE A CA 1
ATOM 1659 C C . ILE A 1 197 ? -11.692 13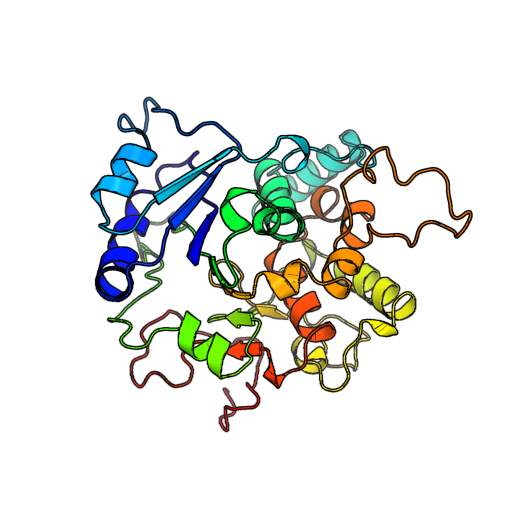.218 6.706 1.00 97.38 197 ILE A C 1
ATOM 1661 O O . ILE A 1 197 ? -12.535 14.052 7.027 1.00 97.38 197 ILE A O 1
ATOM 1665 N N . VAL A 1 198 ? -11.384 12.181 7.482 1.00 97.38 198 VAL A N 1
ATOM 1666 C CA . VAL A 1 198 ? -12.149 11.840 8.684 1.00 97.38 198 VAL A CA 1
ATOM 1667 C C . VAL A 1 198 ? -11.803 12.770 9.850 1.00 97.38 198 VAL A C 1
ATOM 1669 O O . VAL A 1 198 ? -10.635 13.005 10.152 1.00 97.38 198 VAL A O 1
ATOM 1672 N N . GLU A 1 199 ? -12.813 13.273 10.559 1.00 96.50 199 GLU A N 1
ATOM 1673 C CA . GLU A 1 199 ? -12.605 13.976 11.829 1.00 96.50 199 GLU A CA 1
ATOM 1674 C C . GLU A 1 199 ? -12.075 13.012 12.908 1.00 96.50 199 GLU A C 1
ATOM 1676 O O . GLU A 1 199 ? -12.564 11.891 13.059 1.00 96.50 199 GLU A O 1
ATOM 1681 N N . GLY A 1 200 ? -11.069 13.441 13.678 1.00 94.44 200 GLY A N 1
ATOM 1682 C CA . GLY A 1 200 ? -10.406 12.573 14.660 1.00 94.44 200 GLY A CA 1
ATOM 1683 C C . GLY A 1 200 ? -9.485 11.521 14.027 1.00 94.44 200 GLY A C 1
ATOM 1684 O O . GLY A 1 200 ? -9.242 10.466 14.622 1.00 94.44 200 GLY A O 1
ATOM 1685 N N . ASN A 1 201 ? -8.997 11.784 12.813 1.00 97.06 201 ASN A N 1
ATOM 1686 C CA . ASN A 1 201 ? -7.983 10.973 12.149 1.00 97.06 201 ASN A CA 1
ATOM 1687 C C . ASN A 1 201 ? -6.601 11.083 12.834 1.00 97.06 201 ASN A C 1
ATOM 1689 O O . ASN A 1 201 ? -6.451 11.655 13.915 1.00 97.06 201 ASN A O 1
ATOM 1693 N N . SER A 1 202 ? -5.579 10.485 12.224 1.00 96.25 202 SER A N 1
ATOM 1694 C CA . SER A 1 202 ? -4.203 10.482 12.735 1.00 96.25 202 SER A CA 1
ATOM 1695 C C . SER A 1 202 ? -3.275 11.421 11.956 1.00 96.25 202 SER A C 1
ATOM 1697 O O . SER A 1 202 ? -2.104 11.093 11.788 1.00 96.25 202 SER A O 1
ATOM 1699 N N . LEU A 1 203 ? -3.746 12.585 11.493 1.00 95.75 203 LEU A N 1
ATOM 1700 C CA . LEU A 1 203 ? -2.906 13.559 10.778 1.00 95.75 203 LEU A CA 1
ATOM 1701 C C . LEU A 1 203 ? -1.627 13.916 11.556 1.00 95.75 203 LEU A C 1
ATOM 1703 O O . LEU A 1 203 ? -0.554 13.973 10.964 1.00 95.75 203 LEU A O 1
ATOM 1707 N N . ASP A 1 204 ? -1.718 14.050 12.881 1.00 93.69 204 ASP A N 1
ATOM 1708 C CA . ASP A 1 204 ? -0.577 14.376 13.752 1.00 93.69 204 ASP A CA 1
ATOM 1709 C C . ASP A 1 204 ? 0.546 13.319 13.735 1.00 93.69 204 ASP A C 1
ATOM 1711 O O . ASP A 1 204 ? 1.682 13.606 14.115 1.00 93.69 204 ASP A O 1
ATOM 1715 N N . PHE A 1 205 ? 0.245 12.084 13.309 1.00 93.88 205 PHE A N 1
ATOM 1716 C CA . PHE A 1 205 ? 1.257 11.040 13.125 1.00 93.88 205 PHE A CA 1
ATOM 1717 C C . PHE A 1 205 ? 2.119 11.300 11.885 1.00 93.88 205 PHE A C 1
ATOM 1719 O O . PHE A 1 205 ? 3.323 11.058 11.922 1.00 93.88 205 PHE A O 1
ATOM 1726 N N . ILE A 1 206 ? 1.518 11.813 10.810 1.00 95.44 206 ILE A N 1
ATOM 1727 C CA . ILE A 1 206 ? 2.185 12.039 9.519 1.00 95.44 206 ILE A CA 1
ATOM 1728 C C . ILE A 1 206 ? 2.585 13.505 9.293 1.00 95.44 206 ILE A C 1
ATOM 1730 O O . ILE A 1 206 ? 3.287 13.826 8.339 1.00 95.44 206 ILE A O 1
ATOM 1734 N N . SER A 1 207 ? 2.159 14.431 10.148 1.00 95.75 207 SER A N 1
ATOM 1735 C CA . SER A 1 207 ? 2.468 15.850 10.002 1.00 95.75 207 SER A CA 1
ATOM 1736 C C . SER A 1 207 ? 2.479 16.558 11.352 1.00 95.75 207 SER A C 1
ATOM 1738 O O . SER A 1 207 ? 1.541 16.444 12.133 1.00 95.75 207 SER A O 1
ATOM 1740 N N . HIS A 1 208 ? 3.530 17.333 11.623 1.00 92.19 208 HIS A N 1
ATOM 1741 C CA . HIS A 1 208 ? 3.666 18.098 12.872 1.00 92.19 208 HIS A CA 1
ATOM 1742 C C . HIS A 1 208 ? 3.219 19.559 12.748 1.00 92.19 208 HIS A C 1
ATOM 1744 O O . HIS A 1 208 ? 3.239 20.303 13.725 1.00 92.19 208 HIS A O 1
ATOM 1750 N N . ASP A 1 209 ? 2.810 19.981 11.554 1.00 95.25 209 ASP A N 1
ATOM 1751 C CA . ASP A 1 209 ? 2.468 21.363 11.228 1.00 95.25 209 ASP A CA 1
ATOM 1752 C C . ASP A 1 209 ? 1.054 21.480 10.641 1.00 95.25 209 ASP A C 1
ATOM 1754 O O . ASP A 1 209 ? 0.772 22.368 9.835 1.00 95.25 209 ASP A O 1
ATOM 1758 N N . ARG A 1 210 ? 0.148 20.603 11.100 1.00 92.31 210 ARG A N 1
ATOM 1759 C CA . ARG A 1 210 ? -1.271 20.546 10.704 1.00 92.31 210 ARG A CA 1
ATOM 1760 C C . ARG A 1 210 ? -1.472 20.295 9.207 1.00 92.31 210 ARG A C 1
ATOM 1762 O O . ARG A 1 210 ? -2.379 20.847 8.591 1.00 92.31 210 ARG A O 1
ATOM 1769 N N . GLY A 1 211 ? -0.633 19.441 8.632 1.00 94.12 211 GLY A N 1
ATOM 1770 C CA . GLY A 1 211 ? -0.736 18.991 7.251 1.00 94.12 211 GLY A CA 1
ATOM 1771 C C . GLY A 1 211 ? 0.006 19.860 6.235 1.00 94.12 211 GLY A C 1
ATOM 1772 O O . GLY A 1 211 ? -0.122 19.610 5.038 1.00 94.12 211 GLY A O 1
ATOM 1773 N N . ASN A 1 212 ? 0.793 20.857 6.656 1.00 95.88 212 ASN A N 1
ATOM 1774 C CA . ASN A 1 212 ? 1.557 21.670 5.706 1.00 95.88 212 ASN A CA 1
ATOM 1775 C C . ASN A 1 212 ? 2.679 20.845 5.059 1.00 95.88 212 ASN A C 1
ATOM 1777 O O . ASN A 1 212 ? 2.814 20.853 3.828 1.00 95.88 212 ASN A O 1
ATOM 1781 N N . THR A 1 213 ? 3.415 20.075 5.865 1.00 97.12 213 THR A N 1
ATOM 1782 C CA . THR A 1 213 ? 4.487 19.170 5.432 1.00 97.12 213 THR A CA 1
ATOM 1783 C C . THR A 1 213 ? 4.271 17.740 5.929 1.00 97.12 213 THR A C 1
ATOM 1785 O O . THR A 1 213 ? 3.648 17.504 6.968 1.00 97.12 213 THR A O 1
ATOM 1788 N N . TYR A 1 214 ? 4.792 16.776 5.165 1.00 97.69 214 TYR A N 1
ATOM 1789 C CA . TYR A 1 214 ? 4.870 15.374 5.569 1.00 97.69 214 TYR A CA 1
ATOM 1790 C C . TYR A 1 214 ? 6.144 15.158 6.382 1.00 97.69 214 TYR A C 1
ATOM 1792 O O . TYR A 1 214 ? 7.241 15.451 5.907 1.00 97.69 214 TYR A O 1
ATOM 1800 N N . ASN A 1 215 ? 6.012 14.608 7.588 1.00 95.62 215 ASN A N 1
ATOM 1801 C CA . ASN A 1 215 ? 7.152 14.288 8.455 1.00 95.62 215 ASN A CA 1
ATOM 1802 C C . ASN A 1 215 ? 7.857 12.969 8.071 1.00 95.62 215 ASN A C 1
ATOM 1804 O O . ASN A 1 215 ? 8.779 12.551 8.767 1.00 95.62 215 ASN A O 1
ATOM 1808 N N . LEU A 1 216 ? 7.433 12.334 6.968 1.00 96.19 216 LEU A N 1
ATOM 1809 C CA . LEU A 1 216 ? 7.948 11.076 6.407 1.00 96.19 216 LEU A CA 1
ATOM 1810 C C . LEU A 1 216 ? 7.586 9.810 7.200 1.00 96.19 216 LEU A C 1
ATOM 1812 O O . LEU A 1 216 ? 8.016 8.714 6.824 1.00 96.19 216 LEU A O 1
ATOM 1816 N N . CYS A 1 217 ? 6.793 9.932 8.264 1.00 95.38 217 CYS A N 1
ATOM 1817 C CA . CYS A 1 217 ? 6.402 8.800 9.090 1.00 95.38 217 CYS A CA 1
ATOM 1818 C C . CYS A 1 217 ? 5.377 7.901 8.417 1.00 95.38 217 CYS A C 1
ATOM 1820 O O . CYS A 1 217 ? 4.322 8.348 7.974 1.00 95.38 217 CYS A O 1
ATOM 1822 N N . HIS A 1 218 ? 5.661 6.602 8.423 1.00 95.81 218 HIS A N 1
ATOM 1823 C CA . HIS A 1 218 ? 4.763 5.589 7.894 1.00 95.81 218 HIS A CA 1
ATOM 1824 C C . HIS A 1 218 ? 4.854 4.283 8.688 1.00 95.81 218 HIS A C 1
ATOM 1826 O O . HIS A 1 218 ? 5.857 3.989 9.340 1.00 95.81 218 HIS A O 1
ATOM 1832 N N . PHE A 1 219 ? 3.789 3.494 8.632 1.00 93.75 219 PHE A N 1
ATOM 1833 C CA . PHE A 1 219 ? 3.740 2.104 9.059 1.00 93.75 219 PHE A CA 1
ATOM 1834 C C . PHE A 1 219 ? 4.457 1.223 8.034 1.00 93.75 219 PHE A C 1
ATOM 1836 O O . PHE A 1 219 ? 4.244 1.353 6.830 1.00 93.75 219 PHE A O 1
ATOM 1843 N N . TRP A 1 220 ? 5.308 0.316 8.506 1.00 88.19 220 TRP A N 1
ATOM 1844 C CA . TRP A 1 220 ? 6.088 -0.556 7.638 1.00 88.19 220 TRP A CA 1
ATOM 1845 C C . TRP A 1 220 ? 5.230 -1.729 7.143 1.00 88.19 220 TRP A C 1
ATOM 1847 O O . TRP A 1 220 ? 4.998 -2.688 7.880 1.00 88.19 220 TRP A O 1
ATOM 1857 N N . SER A 1 221 ? 4.748 -1.640 5.899 1.00 88.62 221 SER A N 1
ATOM 1858 C CA . SER A 1 221 ? 3.720 -2.526 5.328 1.00 88.62 221 SER A CA 1
ATOM 1859 C C . SER A 1 221 ? 4.149 -3.984 5.151 1.00 88.62 221 SER A C 1
ATOM 1861 O O . SER A 1 221 ? 3.288 -4.847 5.022 1.00 88.62 221 SER A O 1
ATOM 1863 N N . ASN A 1 222 ? 5.445 -4.311 5.238 1.00 79.06 222 ASN A N 1
ATOM 1864 C CA . ASN A 1 222 ? 5.926 -5.701 5.249 1.00 79.06 222 ASN A CA 1
ATOM 1865 C C . ASN A 1 222 ? 5.250 -6.538 6.356 1.00 79.06 222 ASN A C 1
ATOM 1867 O O . ASN A 1 222 ? 5.139 -7.760 6.234 1.00 79.06 222 ASN A O 1
ATOM 1871 N N . PHE A 1 223 ? 4.793 -5.875 7.428 1.00 83.62 223 PHE A N 1
ATOM 1872 C CA . PHE A 1 223 ? 3.826 -6.409 8.376 1.00 83.62 223 PHE A CA 1
ATOM 1873 C C . PHE A 1 223 ? 2.590 -5.507 8.424 1.00 83.62 223 PHE A C 1
ATOM 1875 O O . PHE A 1 223 ? 2.631 -4.405 8.970 1.00 83.62 223 PHE A O 1
ATOM 1882 N N . GLU A 1 224 ? 1.455 -6.022 7.968 1.00 87.44 224 GLU A N 1
ATOM 1883 C CA . GLU A 1 224 ? 0.159 -5.372 8.158 1.00 87.44 224 GLU A CA 1
ATOM 1884 C C . GLU A 1 224 ? -0.939 -6.421 8.350 1.00 87.44 224 GLU A C 1
ATOM 1886 O O . GLU A 1 224 ? -0.977 -7.437 7.654 1.00 87.44 224 GLU A O 1
ATOM 1891 N N . ILE A 1 225 ? -1.825 -6.186 9.319 1.00 90.31 225 ILE A N 1
ATOM 1892 C CA . ILE A 1 225 ? -3.081 -6.924 9.488 1.00 90.31 225 ILE A CA 1
ATOM 1893 C C . ILE A 1 225 ? -4.199 -5.914 9.319 1.00 90.31 225 ILE A C 1
ATOM 1895 O O . ILE A 1 225 ? -4.375 -5.052 10.175 1.00 90.31 225 ILE A O 1
ATOM 1899 N N . ALA A 1 226 ? -4.951 -5.991 8.232 1.00 94.75 226 ALA A N 1
ATOM 1900 C CA . ALA A 1 226 ? -5.943 -4.970 7.934 1.00 94.75 226 ALA A CA 1
ATOM 1901 C C . ALA A 1 226 ? -7.215 -5.553 7.321 1.00 94.75 226 ALA A C 1
ATOM 1903 O O . ALA A 1 226 ? -7.227 -6.658 6.770 1.00 94.75 226 ALA A O 1
ATOM 1904 N N . SER A 1 227 ? -8.297 -4.796 7.472 1.00 96.44 227 SER A N 1
ATOM 1905 C CA . SER A 1 227 ? -9.575 -5.063 6.833 1.00 96.44 227 SER A CA 1
ATOM 1906 C C . SER A 1 227 ? -9.461 -4.754 5.343 1.00 96.44 227 SER A C 1
ATOM 1908 O O . SER A 1 227 ? -9.031 -3.668 4.953 1.00 96.44 227 SER A O 1
ATOM 1910 N N . LEU A 1 228 ? -9.866 -5.703 4.504 1.00 96.12 228 LEU A N 1
ATOM 1911 C CA . LEU A 1 228 ? -9.956 -5.517 3.058 1.00 96.12 228 LEU A CA 1
ATOM 1912 C C . LEU A 1 228 ? -11.043 -4.496 2.694 1.00 96.12 228 LEU A C 1
ATOM 1914 O O . LEU A 1 228 ? -10.925 -3.837 1.663 1.00 96.12 228 LEU A O 1
ATOM 1918 N N . ASP A 1 229 ? -12.050 -4.302 3.552 1.00 95.81 229 ASP A N 1
ATOM 1919 C CA . ASP A 1 229 ? -13.100 -3.297 3.344 1.00 95.81 229 ASP A CA 1
ATOM 1920 C C . ASP A 1 229 ? -12.547 -1.873 3.385 1.00 95.81 229 ASP A C 1
ATOM 1922 O O . ASP A 1 229 ? -13.071 -0.993 2.705 1.00 95.81 229 ASP A O 1
ATOM 1926 N N . PHE A 1 230 ? -11.460 -1.636 4.131 1.00 97.25 230 PHE A N 1
ATOM 1927 C CA . PHE A 1 230 ? -10.798 -0.335 4.115 1.00 97.25 230 PHE A CA 1
ATOM 1928 C C . PHE A 1 230 ? -10.251 -0.016 2.720 1.00 97.25 230 PHE A C 1
ATOM 1930 O O . PHE A 1 230 ? -10.565 1.033 2.158 1.00 97.25 230 PHE A O 1
ATOM 1937 N N . TRP A 1 231 ? -9.507 -0.945 2.122 1.00 95.81 231 TRP A N 1
ATOM 1938 C CA . TRP A 1 231 ? -8.943 -0.762 0.784 1.00 95.81 231 TRP A CA 1
ATOM 1939 C C . TRP A 1 231 ? -10.007 -0.744 -0.316 1.00 95.81 231 TRP A C 1
ATOM 1941 O O . TRP A 1 231 ? -9.869 -0.050 -1.316 1.00 95.81 231 TRP A O 1
ATOM 1951 N N . ARG A 1 232 ? -11.107 -1.475 -0.120 1.00 94.88 232 ARG A N 1
ATOM 1952 C CA . ARG A 1 232 ? -12.257 -1.489 -1.039 1.00 94.88 232 ARG A CA 1
ATOM 1953 C C . ARG A 1 232 ? -13.191 -0.288 -0.854 1.00 94.88 232 ARG A C 1
ATOM 1955 O O . ARG A 1 232 ? -14.108 -0.105 -1.655 1.00 94.88 232 ARG A O 1
ATOM 1962 N N . SER A 1 233 ? -12.991 0.522 0.187 1.00 95.75 233 SER A N 1
ATOM 1963 C CA . SER A 1 233 ? -13.836 1.680 0.477 1.00 95.75 233 SER A CA 1
ATOM 1964 C C . SER A 1 233 ? -13.766 2.721 -0.639 1.00 95.75 233 SER A C 1
ATOM 1966 O O . SER A 1 233 ? -12.746 2.877 -1.312 1.00 95.75 233 SER A O 1
ATOM 1968 N N . LYS A 1 234 ? -14.844 3.499 -0.806 1.00 93.88 234 LYS A N 1
ATOM 1969 C CA . LYS A 1 234 ? -14.863 4.611 -1.767 1.00 93.88 234 LYS A CA 1
ATOM 1970 C C . LYS A 1 234 ? -13.714 5.595 -1.515 1.00 93.88 234 LYS A C 1
ATOM 1972 O O . LYS A 1 234 ? -13.069 6.007 -2.467 1.00 93.88 234 LYS A O 1
ATOM 1977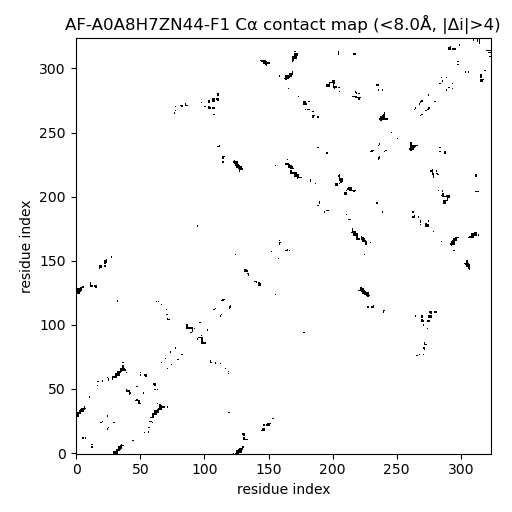 N N . ALA A 1 235 ? -13.435 5.918 -0.251 1.00 95.19 235 ALA A N 1
ATOM 1978 C CA . ALA A 1 235 ? -12.378 6.851 0.124 1.00 95.19 235 ALA A CA 1
ATOM 1979 C C . ALA A 1 235 ? -10.994 6.386 -0.354 1.00 95.19 235 ALA A C 1
ATOM 1981 O O . ALA A 1 235 ? -10.272 7.154 -0.986 1.00 95.19 235 ALA A O 1
ATOM 1982 N N . TYR A 1 236 ? -10.637 5.120 -0.110 1.00 96.81 236 TYR A N 1
ATOM 1983 C CA . TYR A 1 236 ? -9.349 4.592 -0.563 1.00 96.81 236 TYR A CA 1
ATOM 1984 C C . TYR A 1 236 ? -9.284 4.440 -2.084 1.00 96.81 236 TYR A C 1
ATOM 1986 O O . TYR A 1 236 ? -8.274 4.769 -2.701 1.00 96.81 236 TYR A O 1
ATOM 1994 N N . MET A 1 237 ? -10.371 3.978 -2.701 1.00 94.06 237 MET A N 1
ATOM 1995 C CA . MET A 1 237 ? -10.443 3.814 -4.152 1.00 94.06 237 MET A CA 1
ATOM 1996 C C . MET A 1 237 ? -10.359 5.150 -4.897 1.00 94.06 237 MET A C 1
ATOM 1998 O O . MET A 1 237 ? -9.760 5.195 -5.967 1.00 94.06 237 MET A O 1
ATOM 2002 N N . ASP A 1 238 ? -10.905 6.230 -4.335 1.00 93.31 238 ASP A N 1
ATOM 2003 C CA . ASP A 1 238 ? -10.747 7.583 -4.877 1.00 93.31 238 ASP A CA 1
ATOM 2004 C C . ASP A 1 238 ? -9.322 8.118 -4.638 1.00 93.31 238 ASP A C 1
ATOM 2006 O O . ASP A 1 238 ? -8.770 8.798 -5.502 1.00 93.31 238 ASP A O 1
ATOM 2010 N N . TYR A 1 239 ? -8.700 7.779 -3.500 1.00 95.81 239 TYR A N 1
ATOM 2011 C CA . TYR A 1 239 ? -7.324 8.169 -3.174 1.00 95.81 239 TYR A CA 1
ATOM 2012 C C . TYR A 1 239 ? -6.279 7.497 -4.074 1.00 95.81 239 TYR A C 1
ATOM 2014 O O . TYR A 1 239 ? -5.434 8.171 -4.661 1.00 95.81 239 TYR A O 1
ATOM 2022 N N . PHE A 1 240 ? -6.321 6.170 -4.210 1.00 94.06 240 PHE A N 1
ATOM 2023 C CA . PHE A 1 240 ? -5.408 5.447 -5.093 1.00 94.06 240 PHE A CA 1
ATOM 2024 C C . PHE A 1 240 ? -5.794 5.650 -6.562 1.00 94.06 240 PHE A C 1
ATOM 2026 O O . PHE A 1 240 ? -5.002 6.179 -7.348 1.00 94.06 240 PHE A O 1
ATOM 2033 N N . GLY A 1 241 ? -7.017 5.235 -6.910 1.00 82.88 241 GLY A N 1
ATOM 2034 C CA . GLY A 1 241 ? -7.529 5.221 -8.272 1.00 82.88 241 GLY A CA 1
ATOM 2035 C C . GLY A 1 241 ? -8.344 4.003 -8.706 1.00 82.88 241 GLY A C 1
ATOM 2036 O O . GLY A 1 241 ? -8.106 2.878 -8.255 1.00 82.88 241 GLY A O 1
ATOM 2037 N N . ARG A 1 242 ? -9.300 4.200 -9.623 1.00 64.44 242 ARG A N 1
ATOM 2038 C CA . ARG A 1 242 ? -10.029 3.126 -10.311 1.00 64.44 242 ARG A CA 1
ATOM 2039 C C . ARG A 1 242 ? -9.423 2.881 -11.693 1.00 64.44 242 ARG A C 1
ATOM 2041 O O . ARG A 1 242 ? -9.913 3.365 -12.701 1.00 64.44 242 ARG A O 1
ATOM 2048 N N . SER A 1 243 ? -8.455 1.981 -11.737 1.00 52.62 243 SER A N 1
ATOM 2049 C CA . SER A 1 243 ? -7.796 1.543 -12.972 1.00 52.62 243 SER A CA 1
ATOM 2050 C C . SER A 1 243 ? -8.640 0.621 -13.868 1.00 52.62 243 SER A C 1
ATOM 2052 O O . SER A 1 243 ? -8.129 0.147 -14.881 1.00 52.62 243 SER A O 1
ATOM 2054 N N . GLU A 1 244 ? -9.891 0.314 -13.510 1.00 52.00 244 GLU A N 1
ATOM 2055 C CA . GLU A 1 244 ? -10.744 -0.541 -14.340 1.00 52.00 244 GLU A CA 1
ATOM 2056 C C . GLU A 1 244 ? -11.649 0.300 -15.244 1.00 52.00 244 GLU A C 1
ATOM 2058 O O . GLU A 1 244 ? -12.313 1.224 -14.756 1.00 52.00 244 GLU A O 1
ATOM 2063 N N . PRO A 1 245 ? -11.737 -0.021 -16.550 1.00 43.69 245 PRO A N 1
ATOM 2064 C CA . PRO A 1 245 ? -12.794 0.533 -17.376 1.00 43.69 245 PRO A CA 1
ATOM 2065 C C . PRO A 1 245 ? -14.135 0.164 -16.739 1.00 43.69 245 PRO A C 1
ATOM 2067 O O . PRO A 1 245 ? -14.351 -0.984 -16.348 1.00 43.69 245 PRO A O 1
ATOM 2070 N N . ALA A 1 246 ? -15.040 1.139 -16.619 1.00 42.19 246 ALA A N 1
ATOM 2071 C CA . ALA A 1 246 ? -16.403 0.856 -16.189 1.00 42.19 246 ALA A CA 1
ATOM 2072 C C . ALA A 1 246 ? -16.954 -0.314 -17.030 1.00 42.19 246 ALA A C 1
ATOM 2074 O O . ALA A 1 246 ? -16.721 -0.331 -18.246 1.00 42.19 246 ALA A O 1
ATOM 2075 N N . PRO A 1 247 ? -17.659 -1.292 -16.428 1.00 41.72 247 PRO A N 1
ATOM 2076 C CA . PRO A 1 247 ? -18.235 -2.392 -17.187 1.00 41.72 247 PRO A CA 1
ATOM 2077 C C . PRO A 1 247 ? -19.047 -1.832 -18.367 1.00 41.72 247 PRO A C 1
ATOM 2079 O O . PRO A 1 247 ? -19.691 -0.786 -18.219 1.00 41.72 247 PRO A O 1
ATOM 2082 N N . PRO A 1 248 ? -19.044 -2.503 -19.534 1.00 44.50 248 PRO A N 1
ATOM 2083 C CA . PRO A 1 248 ? -19.544 -1.950 -20.799 1.00 44.50 248 PRO A CA 1
ATOM 2084 C C . PRO A 1 248 ? -21.019 -1.508 -20.773 1.00 44.50 248 PRO A C 1
ATOM 2086 O O . PRO A 1 248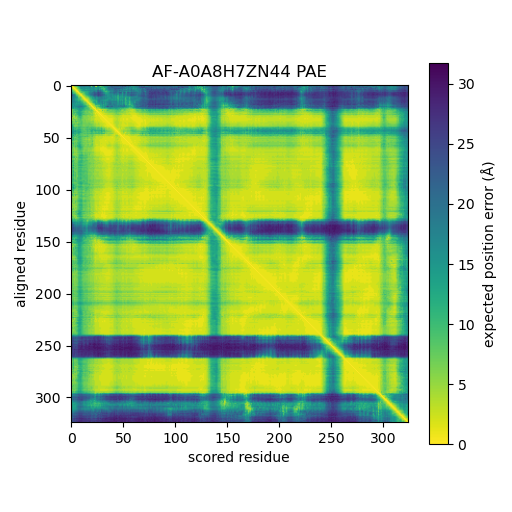 ? -21.467 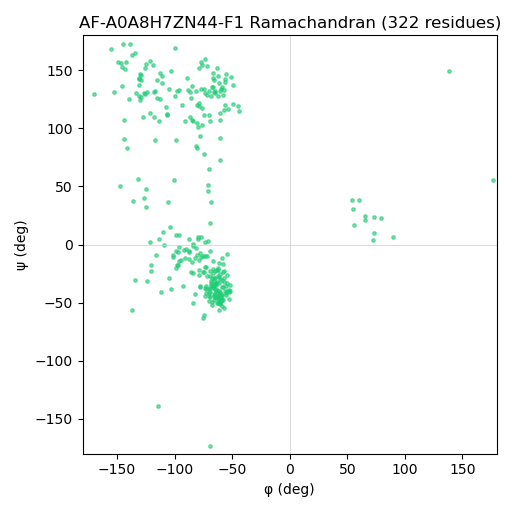-0.813 -21.678 1.00 44.50 248 PRO A O 1
ATOM 2089 N N . PHE A 1 249 ? -21.767 -1.863 -19.726 1.00 45.22 249 PHE A N 1
ATOM 2090 C CA . PHE A 1 249 ? -23.165 -1.492 -19.517 1.00 45.22 249 PHE A CA 1
ATOM 2091 C C . PHE A 1 249 ? -23.383 -0.142 -18.805 1.00 45.22 249 PHE A C 1
ATOM 2093 O O . PHE A 1 249 ? -24.524 0.297 -18.692 1.00 45.22 249 PHE A O 1
ATOM 2100 N N . CYS A 1 250 ? -22.335 0.540 -18.328 1.00 45.72 250 CYS A N 1
ATOM 2101 C CA . CYS A 1 250 ? -22.473 1.791 -17.565 1.00 45.72 250 CYS A CA 1
ATOM 2102 C C . CYS A 1 250 ? -22.266 3.082 -18.383 1.00 45.72 250 CYS A C 1
ATOM 2104 O O . CYS A 1 250 ? -22.228 4.166 -17.807 1.00 45.72 250 CYS A O 1
ATOM 2106 N N . THR A 1 251 ? -22.156 3.014 -19.710 1.00 42.12 251 THR A N 1
ATOM 2107 C CA . THR A 1 251 ? -21.752 4.161 -20.550 1.00 42.12 251 THR A CA 1
ATOM 2108 C C . THR A 1 251 ? -22.883 5.086 -21.018 1.00 42.12 251 THR A C 1
ATOM 2110 O O . THR A 1 251 ? -22.604 6.019 -21.765 1.00 42.12 251 THR A O 1
ATOM 2113 N N . ALA A 1 252 ? -24.139 4.901 -20.591 1.00 39.47 252 ALA A N 1
ATOM 2114 C CA . ALA A 1 252 ? -25.266 5.571 -21.259 1.00 39.47 252 ALA A CA 1
ATOM 2115 C C . ALA A 1 252 ? -26.172 6.499 -20.421 1.00 39.47 252 ALA A C 1
ATOM 2117 O O . ALA A 1 252 ? -27.124 7.020 -20.994 1.00 39.47 252 ALA A O 1
ATOM 2118 N N . ALA A 1 253 ? -25.943 6.748 -19.122 1.00 36.44 253 ALA A N 1
ATOM 2119 C CA . ALA A 1 253 ? -26.983 7.420 -18.314 1.00 36.44 253 ALA A CA 1
ATOM 2120 C C . ALA A 1 253 ? -26.642 8.763 -17.644 1.00 36.44 253 ALA A C 1
ATOM 2122 O O . ALA A 1 253 ? -27.579 9.477 -17.300 1.00 36.44 253 ALA A O 1
ATOM 2123 N N . PHE A 1 254 ? -25.379 9.173 -17.474 1.00 39.22 254 PHE A N 1
ATOM 2124 C CA . PHE A 1 254 ? -25.097 10.438 -16.777 1.00 39.22 254 PHE A CA 1
ATOM 2125 C C . PHE A 1 254 ? -23.895 11.186 -17.365 1.00 39.22 254 PHE A C 1
ATOM 2127 O O . PHE A 1 254 ? -22.748 10.828 -17.125 1.00 39.22 254 PHE A O 1
ATOM 2134 N N . ASN A 1 255 ? -24.172 12.290 -18.072 1.00 39.28 255 ASN A N 1
ATOM 2135 C CA . ASN A 1 255 ? -23.219 13.365 -18.396 1.00 39.28 255 ASN A CA 1
ATOM 2136 C C . ASN A 1 255 ? -22.857 14.191 -17.141 1.00 39.28 255 ASN A C 1
ATOM 2138 O O . ASN A 1 255 ? -22.866 15.420 -17.145 1.00 39.28 255 ASN A O 1
ATOM 2142 N N . THR A 1 256 ? -22.560 13.520 -16.034 1.00 39.88 256 THR A N 1
ATOM 2143 C CA . THR A 1 256 ? -21.801 14.108 -14.932 1.00 39.88 256 THR A CA 1
ATOM 2144 C C . THR A 1 256 ? -20.326 13.932 -15.278 1.00 39.88 256 THR A C 1
ATOM 2146 O O . THR A 1 256 ? -19.973 12.837 -15.724 1.00 39.88 256 THR A O 1
ATOM 2149 N N . PRO A 1 257 ? -19.448 14.939 -15.095 1.00 39.31 257 PRO A N 1
ATOM 2150 C CA . PRO A 1 257 ? -18.010 14.724 -15.224 1.00 39.31 257 PRO A CA 1
ATOM 2151 C C . PRO A 1 257 ? -17.663 13.491 -14.396 1.00 39.31 257 PRO A C 1
ATOM 2153 O O . PRO A 1 257 ? -17.991 13.462 -13.208 1.00 39.31 257 PRO A O 1
ATOM 2156 N N . LEU A 1 258 ? -17.101 12.460 -15.037 1.00 42.41 258 LEU A N 1
ATOM 2157 C CA . LEU A 1 258 ? -16.635 11.252 -14.366 1.00 42.41 258 LEU A CA 1
ATOM 2158 C C . LEU A 1 258 ? -15.881 11.711 -13.115 1.00 42.41 258 LEU A C 1
ATOM 2160 O O . LEU A 1 258 ? -14.877 12.420 -13.233 1.00 42.41 258 LEU A O 1
ATOM 2164 N N . SER A 1 259 ? -16.393 11.387 -11.925 1.00 40.12 259 SER A N 1
ATOM 2165 C CA . SER A 1 259 ? -15.653 11.630 -10.693 1.00 40.12 259 SER A CA 1
ATOM 2166 C C . SER A 1 259 ? -14.296 10.964 -10.884 1.00 40.12 259 SER A C 1
ATOM 2168 O O . SER A 1 259 ? -14.255 9.758 -11.136 1.00 40.12 259 SER A O 1
ATOM 2170 N N . ARG A 1 260 ? -13.235 11.776 -10.878 1.00 47.28 260 ARG A N 1
ATOM 2171 C CA . ARG A 1 260 ? -11.846 11.442 -11.215 1.00 47.28 260 ARG A CA 1
ATOM 2172 C C . ARG A 1 260 ? -11.293 10.359 -10.279 1.00 47.28 260 ARG A C 1
ATOM 2174 O O . ARG A 1 260 ? -10.508 10.647 -9.387 1.00 47.28 260 ARG A O 1
ATOM 2181 N N . GLY A 1 261 ? -11.738 9.121 -10.445 1.00 44.72 261 GLY A N 1
ATOM 2182 C CA . GLY A 1 261 ? -11.233 7.972 -9.713 1.00 44.72 261 GLY A CA 1
ATOM 2183 C C . GLY A 1 261 ? -9.944 7.523 -10.363 1.00 44.72 261 GLY A C 1
ATOM 2184 O O . GLY A 1 261 ? -10.014 6.659 -11.216 1.00 44.72 261 GLY A O 1
ATOM 2185 N N . ASP A 1 262 ? -8.826 8.161 -10.014 1.00 59.69 262 ASP A N 1
ATOM 2186 C CA . ASP A 1 262 ? -7.450 7.781 -10.371 1.00 59.69 262 ASP A CA 1
ATOM 2187 C C . ASP A 1 262 ? -6.450 8.808 -9.844 1.00 59.69 262 ASP A C 1
ATOM 2189 O O . ASP A 1 262 ? -5.690 9.413 -10.594 1.00 59.69 262 ASP A O 1
ATOM 2193 N N . TYR A 1 263 ? -6.478 9.081 -8.540 1.00 85.69 263 TYR A N 1
ATOM 2194 C CA . TYR A 1 263 ? -5.733 10.224 -8.046 1.00 85.69 263 TYR A CA 1
ATOM 2195 C C . TYR A 1 263 ? -4.218 9.971 -7.983 1.00 85.69 263 TYR A C 1
ATOM 2197 O O . TYR A 1 263 ? -3.467 10.624 -8.706 1.00 85.69 263 TYR A O 1
ATOM 2205 N N . LEU A 1 264 ? -3.739 9.026 -7.168 1.00 94.81 264 LEU A N 1
ATOM 2206 C CA . LEU A 1 264 ? -2.298 8.755 -7.088 1.00 94.81 264 LEU A CA 1
ATOM 2207 C C . LEU A 1 264 ? -1.758 8.025 -8.327 1.00 94.81 264 LEU A C 1
ATOM 2209 O O . LEU A 1 264 ? -0.660 8.346 -8.787 1.00 94.81 264 LEU A O 1
ATOM 2213 N N . ASP A 1 265 ? -2.511 7.077 -8.891 1.00 94.44 265 ASP A N 1
ATOM 2214 C CA . ASP A 1 265 ? -2.033 6.259 -10.017 1.00 94.44 265 ASP A CA 1
ATOM 2215 C C . ASP A 1 265 ? -1.801 7.096 -11.298 1.00 94.44 265 ASP A C 1
ATOM 2217 O O . ASP A 1 265 ? -0.808 6.892 -12.005 1.00 94.44 265 ASP A O 1
ATOM 2221 N N . GLN A 1 266 ? -2.627 8.122 -11.564 1.00 92.56 266 GLN A N 1
ATOM 2222 C CA . GLN A 1 266 ? -2.418 9.039 -12.702 1.00 92.56 266 GLN A CA 1
ATOM 2223 C C . GLN A 1 266 ? -1.285 10.043 -12.500 1.00 92.56 266 GLN A C 1
ATOM 2225 O O . GLN A 1 266 ? -0.713 10.514 -13.484 1.00 92.56 266 GLN A O 1
ATOM 2230 N N . LYS A 1 267 ? -0.902 10.365 -11.257 1.00 94.19 267 LYS A N 1
ATOM 2231 C CA . LYS A 1 267 ? 0.252 11.251 -11.001 1.00 94.19 267 LYS A CA 1
ATOM 2232 C C . LYS A 1 267 ? 1.566 10.596 -11.437 1.00 94.19 267 LYS A C 1
ATOM 2234 O O . LYS A 1 267 ? 2.552 11.289 -11.680 1.00 94.19 267 LYS A O 1
ATOM 2239 N N . GLY A 1 268 ? 1.584 9.265 -11.548 1.00 95.81 268 GLY A N 1
ATOM 2240 C CA . GLY A 1 268 ? 2.710 8.497 -12.073 1.00 95.81 268 GLY A CA 1
ATOM 2241 C C . GLY A 1 268 ? 3.910 8.402 -11.134 1.00 95.81 268 GLY A C 1
ATOM 2242 O O . GLY A 1 268 ? 4.952 7.894 -11.542 1.00 95.81 268 GLY A O 1
ATOM 2243 N N . GLY A 1 269 ? 3.785 8.833 -9.875 1.00 97.75 269 GLY A N 1
ATOM 2244 C CA . GLY A 1 269 ? 4.876 8.799 -8.898 1.00 97.75 269 GLY A CA 1
ATOM 2245 C C . GLY A 1 269 ? 5.379 7.389 -8.560 1.00 97.75 269 GLY A C 1
ATOM 2246 O O . GLY A 1 269 ? 6.547 7.215 -8.220 1.00 97.75 269 GLY A O 1
ATOM 2247 N N . PHE A 1 270 ? 4.571 6.346 -8.779 1.00 97.88 270 PHE A N 1
ATOM 2248 C CA . PHE A 1 270 ? 5.054 4.959 -8.737 1.00 97.88 270 PHE A CA 1
ATOM 2249 C C . PHE A 1 270 ? 6.158 4.677 -9.773 1.00 97.88 270 PHE A C 1
ATOM 2251 O O . PHE A 1 270 ? 7.024 3.840 -9.528 1.00 97.88 270 PHE A O 1
ATOM 2258 N N . PHE A 1 271 ? 6.158 5.372 -10.918 1.00 98.19 271 PHE A N 1
ATOM 2259 C CA . PHE A 1 271 ? 7.070 5.116 -12.038 1.00 98.19 271 PHE A CA 1
ATOM 2260 C C . PHE A 1 271 ? 8.100 6.222 -12.279 1.00 98.19 271 PHE A C 1
ATOM 2262 O O . PHE A 1 271 ? 9.257 5.906 -12.556 1.00 98.19 271 PHE A O 1
ATOM 2269 N N . TYR A 1 272 ? 7.696 7.490 -12.169 1.00 98.31 272 TYR A N 1
ATOM 2270 C CA . TYR A 1 272 ? 8.586 8.649 -12.289 1.00 98.31 272 TYR A CA 1
ATOM 2271 C C . TYR A 1 272 ? 9.383 8.902 -11.005 1.00 98.31 272 TYR A C 1
ATOM 2273 O O . TYR A 1 272 ? 10.481 9.445 -11.059 1.00 98.31 272 TYR A O 1
ATOM 2281 N N . GLU A 1 273 ? 8.858 8.476 -9.855 1.00 98.25 273 GLU A N 1
ATOM 2282 C CA . GLU A 1 273 ? 9.576 8.480 -8.583 1.00 98.25 273 GLU A CA 1
ATOM 2283 C C . GLU A 1 273 ? 9.790 7.029 -8.118 1.00 98.25 273 GLU A C 1
ATOM 2285 O O . GLU A 1 273 ? 10.149 6.149 -8.916 1.00 98.25 273 GLU A O 1
ATOM 2290 N N . ARG A 1 274 ? 9.628 6.766 -6.818 1.00 98.12 274 ARG A N 1
ATOM 2291 C CA . ARG A 1 274 ? 9.657 5.419 -6.249 1.00 98.12 27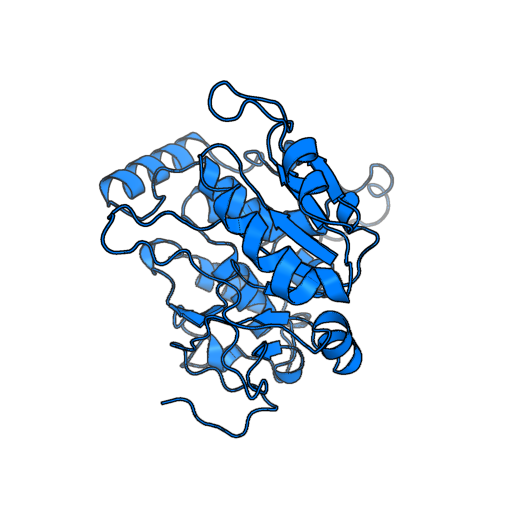4 ARG A CA 1
ATOM 2292 C C . ARG A 1 274 ? 8.708 5.328 -5.051 1.00 98.12 274 ARG A C 1
ATOM 2294 O O . ARG A 1 274 ? 9.123 4.894 -3.973 1.00 98.12 274 ARG A O 1
ATOM 2301 N N . TRP A 1 275 ? 7.460 5.767 -5.249 1.00 98.44 275 TRP A N 1
ATOM 2302 C CA . TRP A 1 275 ? 6.420 5.710 -4.218 1.00 98.44 275 TRP A CA 1
ATOM 2303 C C . TRP A 1 275 ? 6.228 4.275 -3.733 1.00 98.44 275 TRP A C 1
ATOM 2305 O O . TRP A 1 275 ? 5.846 3.403 -4.512 1.00 98.44 275 TRP A O 1
ATOM 2315 N N . GLY A 1 276 ? 6.527 4.040 -2.456 1.00 97.12 276 GLY A N 1
ATOM 2316 C CA . GLY A 1 276 ? 6.277 2.767 -1.793 1.00 97.12 276 GLY A CA 1
ATOM 2317 C C . GLY A 1 276 ? 4.812 2.622 -1.391 1.00 97.12 276 GLY A C 1
ATOM 2318 O O . GLY A 1 276 ? 4.143 3.607 -1.086 1.00 97.12 276 GLY A O 1
ATOM 2319 N N . ASP A 1 277 ? 4.326 1.388 -1.316 1.00 97.31 277 ASP A N 1
ATOM 2320 C CA . ASP A 1 277 ? 3.012 1.090 -0.743 1.00 97.31 277 ASP A CA 1
ATOM 2321 C C . ASP A 1 277 ? 2.940 1.443 0.746 1.00 97.31 277 ASP A C 1
ATOM 2323 O O . ASP A 1 277 ? 1.914 1.933 1.203 1.00 97.31 277 ASP A O 1
ATOM 2327 N N . ALA A 1 278 ? 4.042 1.309 1.490 1.00 96.56 278 ALA A N 1
ATOM 2328 C CA . ALA A 1 278 ? 4.090 1.629 2.914 1.00 96.56 278 ALA A CA 1
ATOM 2329 C C . ALA A 1 278 ? 3.681 3.090 3.234 1.00 96.56 278 ALA A C 1
ATOM 2331 O O . ALA A 1 278 ? 2.732 3.285 4.005 1.00 96.56 278 ALA A O 1
ATOM 2332 N N . PRO A 1 279 ? 4.295 4.140 2.639 1.00 98.00 279 PRO A N 1
ATOM 2333 C CA . PRO A 1 279 ? 3.829 5.514 2.833 1.00 98.00 279 PRO A CA 1
ATOM 2334 C C . PRO A 1 279 ? 2.431 5.766 2.245 1.00 98.00 279 PRO A C 1
ATOM 2336 O O . PRO A 1 279 ? 1.656 6.496 2.859 1.00 98.00 279 PRO A O 1
ATOM 2339 N N . VAL A 1 280 ? 2.055 5.139 1.123 1.00 98.38 280 VAL A N 1
ATOM 2340 C CA . VAL A 1 280 ? 0.705 5.286 0.538 1.00 98.38 280 VAL A CA 1
ATOM 2341 C C . VAL A 1 280 ? -0.378 4.748 1.482 1.00 98.38 280 VAL A C 1
ATOM 2343 O O . VAL A 1 280 ? -1.331 5.466 1.793 1.00 98.38 280 VAL A O 1
ATOM 2346 N N . HIS A 1 281 ? -0.211 3.525 1.993 1.00 98.31 281 HIS A N 1
ATOM 2347 C CA . HIS A 1 281 ? -1.093 2.885 2.975 1.00 98.31 281 HIS A CA 1
ATOM 2348 C C . HIS A 1 281 ? -1.185 3.708 4.255 1.00 98.31 281 HIS A C 1
ATOM 2350 O O . HIS A 1 281 ? -2.273 3.902 4.792 1.00 98.31 281 HIS A O 1
ATOM 2356 N N . SER A 1 282 ? -0.050 4.219 4.727 1.00 98.06 282 SER A N 1
ATOM 2357 C CA . SER A 1 282 ? 0.025 4.951 5.991 1.00 98.06 282 SER A CA 1
ATOM 2358 C C . SER A 1 282 ? -0.659 6.302 5.928 1.00 98.06 282 SER A C 1
ATOM 2360 O O . SER A 1 282 ? -1.420 6.632 6.833 1.00 98.06 282 SER A O 1
ATOM 2362 N N . ILE A 1 283 ? -0.442 7.059 4.850 1.00 98.50 283 ILE A N 1
ATOM 2363 C CA . ILE A 1 283 ? -1.131 8.331 4.622 1.00 98.50 283 ILE A CA 1
ATOM 2364 C C . ILE A 1 283 ? -2.639 8.093 4.507 1.00 98.50 283 ILE A C 1
ATOM 2366 O O . ILE A 1 283 ? -3.421 8.785 5.156 1.00 98.50 283 ILE A O 1
ATOM 2370 N N . ALA A 1 284 ? -3.053 7.079 3.743 1.00 98.38 284 ALA A N 1
ATOM 2371 C CA . ALA A 1 284 ? -4.462 6.737 3.615 1.00 98.38 284 ALA A CA 1
ATOM 2372 C C . ALA A 1 284 ? -5.078 6.345 4.965 1.00 98.38 284 ALA A C 1
ATOM 2374 O O . ALA A 1 284 ? -6.103 6.894 5.352 1.00 98.38 284 ALA A O 1
ATOM 2375 N N . ALA A 1 285 ? -4.453 5.442 5.723 1.00 98.12 285 ALA A N 1
ATOM 2376 C CA . ALA A 1 285 ? -4.944 5.050 7.041 1.00 98.12 285 ALA A CA 1
ATOM 2377 C C . ALA A 1 285 ? -5.014 6.257 7.989 1.00 98.12 285 ALA A C 1
ATOM 2379 O O . ALA A 1 285 ? -6.010 6.441 8.683 1.00 98.12 285 ALA A O 1
ATOM 2380 N N . ALA A 1 286 ? -3.994 7.117 7.985 1.00 97.88 286 ALA A N 1
ATOM 2381 C CA . ALA A 1 286 ? -3.923 8.275 8.864 1.00 97.88 286 ALA A CA 1
ATOM 2382 C C . ALA A 1 286 ? -4.942 9.377 8.540 1.00 97.88 286 ALA A C 1
ATOM 2384 O O . ALA A 1 286 ? -5.252 10.151 9.441 1.00 97.88 286 ALA A O 1
ATOM 2385 N N . LEU A 1 287 ? -5.457 9.460 7.309 1.00 98.12 287 LEU A N 1
ATOM 2386 C CA . LEU A 1 287 ? -6.420 10.487 6.884 1.00 98.12 287 LEU A CA 1
ATOM 2387 C C . LEU A 1 287 ? -7.863 9.975 6.782 1.00 98.12 287 LEU A C 1
ATOM 2389 O O . LEU A 1 287 ? -8.799 10.707 7.105 1.00 98.12 287 LEU A O 1
ATOM 2393 N N . LEU A 1 288 ? -8.034 8.739 6.308 1.00 98.38 288 LEU A N 1
ATOM 2394 C CA . LEU A 1 288 ? -9.321 8.169 5.888 1.00 98.38 288 LEU A CA 1
ATOM 2395 C C . LEU A 1 288 ? -9.964 7.276 6.961 1.00 98.38 288 LEU A C 1
ATOM 2397 O O . LEU A 1 288 ? -11.083 6.800 6.778 1.00 98.38 288 LEU A O 1
ATOM 2401 N N . LEU A 1 289 ? -9.265 7.023 8.069 1.00 98.19 289 LEU A N 1
ATOM 2402 C CA . LEU A 1 289 ? -9.780 6.299 9.228 1.00 98.19 289 LEU A CA 1
ATOM 2403 C C . LEU A 1 289 ? -9.752 7.191 10.466 1.00 98.19 289 LEU A C 1
ATOM 2405 O O . LEU A 1 289 ? -8.906 8.078 10.608 1.00 98.19 289 LEU A O 1
ATOM 2409 N N . LYS A 1 290 ? -10.636 6.895 11.420 1.00 97.25 290 LYS A N 1
ATOM 2410 C CA . LYS A 1 290 ? -10.496 7.429 12.775 1.00 97.25 290 LYS A CA 1
ATOM 2411 C C . LYS A 1 290 ? -9.252 6.839 13.431 1.00 97.25 290 LYS A C 1
ATOM 2413 O O . LYS A 1 290 ? -8.899 5.678 13.208 1.00 97.25 290 LYS A O 1
ATOM 2418 N N . LYS A 1 291 ? -8.609 7.615 14.302 1.00 94.75 291 LYS A N 1
ATOM 2419 C CA . LYS A 1 291 ? -7.420 7.172 15.042 1.00 94.75 291 LYS A CA 1
ATOM 2420 C C . LYS A 1 291 ? -7.651 5.880 15.832 1.00 94.75 291 LYS A C 1
ATOM 2422 O O . LYS A 1 291 ? -6.754 5.047 15.913 1.00 94.75 291 LYS A O 1
ATOM 2427 N N . ASP A 1 292 ? -8.846 5.690 16.386 1.00 94.56 292 ASP A N 1
ATOM 2428 C CA . ASP A 1 292 ? -9.216 4.492 17.142 1.00 94.56 292 ASP A CA 1
ATOM 2429 C C . ASP A 1 292 ? -9.453 3.250 16.270 1.00 94.56 292 ASP A C 1
ATOM 2431 O O . ASP A 1 292 ? -9.512 2.155 16.820 1.00 94.56 292 ASP A O 1
ATOM 2435 N N . GLN A 1 293 ? -9.510 3.371 14.941 1.00 95.94 293 GLN A N 1
ATOM 2436 C CA . GLN A 1 293 ? -9.574 2.236 14.014 1.00 95.94 293 GLN A CA 1
ATOM 2437 C C . GLN A 1 293 ? -8.185 1.713 13.621 1.00 95.94 293 GLN A C 1
ATOM 2439 O O . GLN A 1 293 ? -8.077 0.615 13.070 1.00 95.94 293 GLN A O 1
ATOM 2444 N N . ILE A 1 294 ? -7.120 2.460 13.919 1.00 94.31 294 ILE A N 1
ATOM 2445 C CA . ILE A 1 294 ? -5.738 2.003 13.764 1.00 94.31 294 ILE A CA 1
ATOM 2446 C C . ILE A 1 294 ? -5.301 1.326 15.070 1.00 94.31 294 ILE A C 1
ATOM 2448 O O . ILE A 1 294 ? -5.710 1.707 16.173 1.00 94.31 294 ILE A O 1
ATOM 2452 N N . HIS A 1 295 ? -4.511 0.265 14.952 1.00 89.50 295 HIS A N 1
ATOM 2453 C CA . HIS A 1 295 ? -4.030 -0.517 16.078 1.00 89.50 295 HIS A CA 1
ATOM 2454 C C . HIS A 1 295 ? -2.525 -0.737 15.989 1.00 89.50 295 HIS A C 1
ATOM 2456 O O . HIS A 1 295 ? -2.014 -1.247 14.990 1.00 89.50 295 HIS A O 1
ATOM 2462 N N . PHE A 1 296 ? -1.818 -0.416 17.070 1.00 85.00 296 PHE A N 1
ATOM 2463 C CA . PHE A 1 296 ? -0.457 -0.899 17.232 1.00 85.00 296 PHE A CA 1
ATOM 2464 C C . PHE A 1 296 ? -0.521 -2.357 17.687 1.00 85.00 296 PHE A C 1
ATOM 2466 O O . PHE A 1 296 ? -0.696 -2.657 18.873 1.00 85.00 296 PHE A O 1
ATOM 2473 N N . ALA A 1 297 ? -0.456 -3.260 16.709 1.00 70.00 297 ALA A N 1
ATOM 2474 C CA . ALA A 1 297 ? -0.589 -4.684 16.928 1.00 70.00 297 ALA A CA 1
ATOM 2475 C C . ALA A 1 297 ? 0.467 -5.130 17.945 1.00 70.00 297 ALA A C 1
ATOM 2477 O O . ALA A 1 297 ? 1.669 -5.005 17.715 1.00 70.00 297 ALA A O 1
ATOM 2478 N N . MET A 1 298 ? -0.018 -5.677 19.065 1.00 60.12 298 MET A N 1
ATOM 2479 C CA . MET A 1 298 ? 0.772 -6.278 20.147 1.00 60.12 298 MET A CA 1
ATOM 2480 C C . MET A 1 298 ? 1.427 -5.318 21.159 1.00 60.12 298 MET A C 1
ATOM 2482 O O . MET A 1 298 ? 2.317 -5.731 21.898 1.00 60.12 298 MET A O 1
ATOM 2486 N N . ALA A 1 299 ? 0.918 -4.087 21.319 1.00 50.44 299 ALA A N 1
ATOM 2487 C CA . ALA A 1 299 ? 1.265 -3.226 22.467 1.00 50.44 299 ALA A CA 1
ATOM 2488 C C . ALA A 1 299 ? 0.960 -3.870 23.844 1.00 50.44 299 ALA A C 1
ATOM 2490 O O . ALA A 1 299 ? 1.550 -3.489 24.853 1.00 50.44 299 ALA A O 1
ATOM 2491 N N . ASN A 1 300 ? 0.037 -4.843 23.870 1.00 43.25 300 ASN A N 1
ATOM 2492 C CA . ASN A 1 300 ? -0.491 -5.490 25.075 1.00 43.25 300 ASN A CA 1
ATOM 2493 C C . ASN A 1 300 ? -0.125 -6.974 25.220 1.00 43.25 300 ASN A C 1
ATOM 2495 O O . ASN A 1 300 ? -0.581 -7.607 26.173 1.00 43.25 300 ASN A O 1
ATOM 2499 N N . THR A 1 301 ? 0.697 -7.557 24.342 1.00 46.00 301 THR A N 1
ATOM 2500 C CA . THR A 1 301 ? 1.227 -8.888 24.651 1.00 46.00 301 THR A CA 1
ATOM 2501 C C . THR A 1 301 ? 2.318 -8.716 25.697 1.00 46.00 301 THR A C 1
ATOM 2503 O O . THR A 1 301 ? 3.347 -8.090 25.453 1.00 46.00 301 THR A O 1
ATOM 2506 N N . SER A 1 302 ? 2.119 -9.299 26.878 1.00 42.41 302 SER A N 1
ATOM 2507 C CA . SER A 1 302 ? 3.126 -9.391 27.950 1.00 42.41 302 SER A CA 1
ATOM 2508 C C . SER A 1 302 ? 4.448 -10.034 27.495 1.00 42.41 302 SER A C 1
ATOM 2510 O O . SER A 1 302 ? 5.443 -10.014 28.217 1.00 42.41 302 SER A O 1
ATOM 2512 N N . GLN A 1 303 ? 4.481 -10.566 26.274 1.00 43.44 303 GLN A N 1
ATOM 2513 C CA . GLN A 1 303 ? 5.646 -11.074 25.581 1.00 43.44 303 GLN A CA 1
ATOM 2514 C C . GLN A 1 303 ? 5.921 -10.208 24.341 1.00 43.44 303 GLN A C 1
ATOM 2516 O O . GLN A 1 303 ? 5.048 -10.015 23.495 1.00 43.44 303 GLN A O 1
ATOM 2521 N N . ARG A 1 304 ? 7.149 -9.686 24.212 1.00 52.34 304 ARG A N 1
ATOM 2522 C CA . ARG A 1 304 ? 7.647 -8.966 23.022 1.00 52.34 304 ARG A CA 1
ATOM 2523 C C . ARG A 1 304 ? 7.839 -9.946 21.850 1.00 52.34 304 ARG A C 1
ATOM 2525 O O . ARG A 1 304 ? 8.964 -10.219 21.446 1.00 52.34 304 ARG A O 1
ATOM 2532 N N . CYS A 1 305 ? 6.747 -10.534 21.357 1.00 53.97 305 CYS A N 1
ATOM 2533 C CA . CYS A 1 305 ? 6.783 -11.643 20.402 1.00 53.97 305 CYS A CA 1
ATOM 2534 C C . CYS A 1 305 ? 7.061 -11.238 18.968 1.00 53.97 305 CYS A C 1
ATOM 2536 O O . CYS A 1 305 ? 7.339 -12.117 18.173 1.00 53.97 305 CYS A O 1
ATOM 2538 N N . ILE A 1 306 ? 6.985 -9.965 18.606 1.00 56.66 306 ILE A N 1
ATOM 2539 C CA . ILE A 1 306 ? 7.180 -9.514 17.227 1.00 56.66 306 ILE A CA 1
ATOM 2540 C C . ILE A 1 306 ? 8.182 -8.371 17.251 1.00 56.66 306 ILE A C 1
ATOM 2542 O O . ILE A 1 306 ? 8.231 -7.613 18.223 1.00 56.66 306 ILE A O 1
ATOM 2546 N N . GLN A 1 307 ? 8.997 -8.248 16.201 1.00 56.75 307 GLN A N 1
ATOM 2547 C CA . GLN A 1 307 ? 9.836 -7.068 16.042 1.00 56.75 307 GLN A CA 1
ATOM 2548 C C . GLN A 1 307 ? 8.912 -5.853 15.952 1.00 56.75 307 GLN A C 1
ATOM 2550 O O . GLN A 1 307 ? 8.138 -5.724 15.008 1.00 56.75 307 GLN A O 1
ATOM 2555 N N . ALA A 1 308 ? 8.978 -4.997 16.965 1.00 57.56 308 ALA A N 1
ATOM 2556 C CA . ALA A 1 308 ? 8.128 -3.831 17.081 1.00 57.56 308 ALA A CA 1
ATOM 2557 C C . ALA A 1 308 ? 8.976 -2.601 17.394 1.00 57.56 308 ALA A C 1
ATOM 2559 O O . ALA A 1 308 ? 9.962 -2.683 18.131 1.00 57.56 308 ALA A O 1
ATOM 2560 N N . GLY A 1 309 ? 8.607 -1.463 16.819 1.00 60.69 309 GLY A N 1
ATOM 2561 C CA . GLY A 1 309 ? 9.348 -0.222 16.996 1.00 60.69 309 GLY A CA 1
ATOM 2562 C C . GLY A 1 309 ? 8.580 0.960 16.440 1.00 60.69 309 GLY A C 1
ATOM 2563 O O . GLY A 1 309 ? 8.120 0.923 15.304 1.00 60.69 309 GLY A O 1
ATOM 2564 N N . CYS A 1 310 ? 8.439 2.013 17.237 1.00 59.50 310 CYS A N 1
ATOM 2565 C CA . CYS A 1 310 ? 7.796 3.239 16.799 1.00 59.50 310 CYS A CA 1
ATOM 2566 C C . CYS A 1 310 ? 8.800 4.390 16.844 1.00 59.50 310 CYS A C 1
ATOM 2568 O O . CYS A 1 310 ? 8.929 5.075 17.853 1.00 59.50 310 CYS A O 1
ATOM 2570 N N . PHE A 1 311 ? 9.514 4.601 15.739 1.00 67.88 311 PHE A N 1
ATOM 2571 C CA . PHE A 1 311 ? 10.481 5.701 15.607 1.00 67.88 311 PHE A CA 1
ATOM 2572 C C . PHE A 1 311 ? 9.802 7.054 15.331 1.00 67.88 311 PHE A C 1
ATOM 2574 O O . PHE A 1 311 ? 10.445 8.101 15.343 1.00 67.88 311 PHE A O 1
ATOM 2581 N N . CYS A 1 312 ? 8.489 7.011 15.111 1.00 66.69 312 CYS A N 1
ATOM 2582 C CA . CYS A 1 312 ? 7.631 8.120 14.715 1.00 66.69 312 CYS A CA 1
ATOM 2583 C C . CYS A 1 312 ? 6.656 8.579 15.815 1.00 66.69 312 CYS A C 1
ATOM 2585 O O . CYS A 1 312 ? 5.734 9.339 15.541 1.00 66.69 312 CYS A O 1
ATOM 2587 N N . GLY A 1 313 ? 6.813 8.104 17.058 1.00 57.25 313 GLY A N 1
ATOM 2588 C CA . GLY A 1 313 ? 6.043 8.607 18.204 1.00 57.25 313 GLY A CA 1
ATOM 2589 C C . GLY A 1 313 ? 4.526 8.352 18.165 1.00 57.25 313 GLY A C 1
ATOM 2590 O O . GLY A 1 313 ? 3.772 9.092 18.794 1.00 57.25 313 GLY A O 1
ATOM 2591 N N . TYR A 1 314 ? 4.055 7.326 17.448 1.00 52.81 314 TYR A N 1
ATOM 2592 C CA . TYR A 1 314 ? 2.638 6.952 17.404 1.00 52.81 314 TYR A CA 1
ATOM 2593 C C . TYR A 1 314 ? 2.124 6.534 18.789 1.00 52.81 314 TYR A C 1
ATOM 2595 O O . TYR A 1 314 ? 2.676 5.642 19.436 1.00 52.81 314 TYR A O 1
ATOM 2603 N N . VAL A 1 315 ? 1.020 7.148 19.218 1.00 54.41 315 VAL A N 1
ATOM 2604 C CA . VAL A 1 315 ? 0.302 6.801 20.451 1.00 54.41 315 VAL A CA 1
ATOM 2605 C C . VAL A 1 315 ? -1.066 6.243 20.061 1.00 54.41 315 VAL A C 1
ATOM 2607 O O . VAL A 1 315 ? -1.936 7.008 19.633 1.00 54.41 315 VAL A O 1
ATOM 2610 N N . ASP A 1 316 ? -1.247 4.922 20.192 1.00 49.97 316 ASP A N 1
ATOM 2611 C CA . ASP A 1 316 ? -2.547 4.250 20.025 1.00 49.97 316 ASP A CA 1
ATOM 2612 C C . ASP A 1 316 ? -3.540 4.845 21.040 1.00 49.97 316 ASP A C 1
ATOM 2614 O O . ASP A 1 316 ? -3.193 5.055 22.202 1.00 49.97 316 ASP A O 1
ATOM 2618 N N . ALA A 1 317 ? -4.771 5.142 20.616 1.00 47.56 317 ALA A N 1
ATOM 2619 C CA . ALA A 1 317 ? -5.800 5.729 21.479 1.00 47.56 317 ALA A CA 1
ATOM 2620 C C . ALA A 1 317 ? -6.114 4.861 22.719 1.00 47.56 317 ALA A C 1
ATOM 2622 O O . ALA A 1 317 ? -6.559 5.386 23.739 1.00 47.56 317 ALA A O 1
ATOM 2623 N N . GLY A 1 318 ? -5.843 3.550 22.659 1.00 43.28 318 GLY A N 1
ATOM 2624 C CA . GLY A 1 318 ? -5.946 2.632 23.800 1.00 43.28 318 GLY A CA 1
ATOM 2625 C C . GLY A 1 318 ? -4.683 2.521 24.668 1.00 43.28 318 GLY A C 1
ATOM 2626 O O . GLY A 1 318 ? -4.719 1.872 25.714 1.00 43.28 318 GLY A O 1
ATOM 2627 N N . PHE A 1 319 ? -3.566 3.133 24.267 1.00 42.69 319 PHE A N 1
ATOM 2628 C CA . PHE A 1 319 ? -2.264 2.987 24.916 1.00 42.69 319 PHE A CA 1
ATOM 2629 C C . PHE A 1 319 ? -1.900 4.250 25.709 1.00 42.69 319 PHE A C 1
ATOM 2631 O O . PHE A 1 319 ? -1.613 5.307 25.156 1.00 42.69 319 PHE A O 1
ATOM 2638 N N . LYS A 1 320 ? -1.883 4.145 27.045 1.00 35.03 320 LYS A N 1
ATOM 2639 C CA . LYS A 1 320 ? -1.572 5.264 27.963 1.00 35.03 320 LYS A CA 1
ATOM 2640 C C . LYS A 1 320 ? -0.068 5.567 28.113 1.00 35.03 320 LYS A C 1
ATOM 2642 O O . LYS A 1 320 ? 0.305 6.376 28.959 1.00 35.03 320 LYS A O 1
ATOM 2647 N N . GLY A 1 321 ? 0.806 4.921 27.341 1.00 33.56 321 GLY A N 1
ATOM 2648 C CA . GLY A 1 321 ? 2.256 5.118 27.417 1.00 33.56 321 GLY A CA 1
ATOM 2649 C C . GLY A 1 321 ? 2.780 6.080 26.350 1.00 33.56 321 GLY A C 1
ATOM 2650 O O . GLY A 1 321 ? 2.482 5.927 25.170 1.00 33.56 321 GLY A O 1
ATOM 2651 N N . LYS A 1 322 ? 3.613 7.048 26.751 1.00 27.81 322 LYS A N 1
ATOM 2652 C CA . LYS A 1 322 ? 4.495 7.770 25.822 1.00 27.81 322 LYS A CA 1
ATOM 2653 C C . LYS A 1 322 ? 5.719 6.893 25.556 1.00 27.81 322 LYS A C 1
ATOM 2655 O O . LYS A 1 322 ? 6.440 6.582 26.502 1.00 27.81 322 LYS A O 1
ATOM 2660 N N . PHE A 1 323 ? 5.966 6.516 24.306 1.00 37.03 323 PHE A N 1
ATOM 2661 C CA . PHE A 1 323 ? 7.270 5.975 23.923 1.00 37.03 323 PHE A CA 1
ATOM 2662 C C . PHE A 1 323 ? 8.244 7.149 23.760 1.00 37.03 323 PHE A C 1
ATOM 2664 O O . PHE A 1 323 ? 7.947 8.099 23.036 1.00 37.03 323 PHE A O 1
ATOM 2671 N N . ARG A 1 324 ? 9.334 7.120 24.532 1.00 27.84 324 ARG A N 1
ATOM 2672 C CA . ARG A 1 324 ? 10.493 8.007 24.378 1.00 27.84 324 ARG A CA 1
ATOM 2673 C C . ARG A 1 324 ? 11.468 7.410 23.382 1.00 27.84 324 ARG A C 1
ATOM 2675 O O . ARG A 1 324 ? 11.608 6.165 23.419 1.00 27.84 324 ARG A O 1
#